Protein AF-A0A7Y6UYV7-F1 (afdb_monomer)

Nearest PDB structures (foldseek):
  2d80-assembly1_A  TM=8.877E-01  e=1.045E-29  Talaromyces funiculosus
  2d81-assembly1_A  TM=8.800E-01  e=1.255E-29  Talaromyces funiculosus
  6avy-assembly1_A  TM=6.881E-01  e=1.758E-01  Zea mays
  1rhy-assembly2_B  TM=2.989E-01  e=2.152E+00  Cryptococcus neoformans

Sequence (353 aa):
MLPSLLLTLAAASVPAQAGMLPTLAAYGADPGQTSVSGMSSGAFMAAQFSVAFSASVVGAGIVAGGPFYCAGLFAPTLPAQAASSACMTPLGSSGPRASAALQFAGAFAEQGRIDSLSGLARQKIYIFSGSKDPVVKQKVVDQTAKFFALAGVKPANLKYVNTIAAGHALLTDSPGDSACGTTAAPFINNCGYRQANEILSWIYGPLQKTEDRPAGQLTMFDQAPFDPAGAATLGPIGYVYVPDACEKAACRIHVAFHGCLQGEGKLGDRYARTTGYNEAAASNRIIVLYPQVAASSRNPLGCWDFWGYTAPADTLHPDFYSKQAPQHAAIANMLKRLSETRPSPDQPKEPKE

pLDDT: mean 92.72, std 14.07, range [32.91, 98.94]

Solvent-accessible surface area (backbone atoms only — not comparable to full-atom values): 17906 Å² total; per-residue (Å²): 141,81,87,84,86,84,82,81,83,79,81,81,79,76,79,80,78,81,73,79,70,45,70,73,66,36,42,34,26,41,60,78,49,20,29,34,21,17,27,34,35,8,3,30,36,22,41,22,48,43,50,20,41,9,80,39,29,42,20,33,24,29,32,41,24,32,33,48,64,44,11,70,72,48,76,91,51,44,11,63,59,26,43,74,28,39,47,18,57,39,62,86,93,53,51,67,51,28,68,60,36,49,52,52,51,50,55,34,25,77,70,63,39,24,34,58,59,74,31,41,39,74,21,18,36,35,38,36,27,28,66,51,20,79,58,42,26,49,76,31,32,53,21,25,56,47,27,45,46,74,50,49,25,43,72,98,29,51,48,76,48,56,77,52,63,22,10,51,48,49,39,23,57,48,89,89,41,45,59,31,54,47,70,52,90,80,32,44,17,24,59,78,35,57,43,38,45,54,38,52,28,63,47,74,37,91,67,56,76,60,48,97,67,48,53,51,47,80,44,68,18,43,34,50,88,51,35,81,82,55,46,41,37,57,26,70,52,25,38,38,33,41,17,60,64,31,81,80,36,76,18,30,36,34,38,47,31,46,22,53,58,28,20,48,97,67,42,49,60,48,57,74,70,67,46,45,50,51,29,41,18,27,62,56,44,28,32,37,38,30,68,30,38,39,60,40,97,88,36,75,50,14,43,47,57,56,42,13,74,58,26,68,92,36,66,81,74,37,51,44,47,34,50,76,12,46,52,48,38,24,52,52,50,51,53,50,41,31,34,34,71,52,78,58,95,84,59,76,80,76,80,84,128

Radius of gyration: 21.92 Å; Cα contacts (8 Å, |Δi|>4): 846; chains: 1; bounding box: 53×96×46 Å

Structure (mmCIF, N/CA/C/O backbone):
data_AF-A0A7Y6UYV7-F1
#
_entry.id   AF-A0A7Y6UYV7-F1
#
loop_
_atom_site.group_PDB
_atom_site.id
_atom_site.type_symbol
_atom_site.label_atom_id
_atom_site.label_alt_id
_atom_site.label_comp_id
_atom_site.label_asym_id
_atom_site.label_entity_id
_atom_site.label_seq_id
_atom_site.pdbx_PDB_ins_code
_atom_site.Cartn_x
_atom_site.Cartn_y
_atom_site.Cartn_z
_atom_site.occupancy
_atom_site.B_iso_or_equiv
_atom_site.auth_seq_id
_atom_site.auth_comp_id
_atom_site.auth_asym_id
_atom_site.auth_atom_id
_atom_site.pdbx_PDB_model_num
ATOM 1 N N . MET A 1 1 ? -16.143 75.555 -19.129 1.00 38.81 1 MET A N 1
ATOM 2 C CA . MET A 1 1 ? -15.464 74.265 -18.889 1.00 38.81 1 MET A CA 1
ATOM 3 C C . MET A 1 1 ? -15.967 73.723 -17.556 1.00 38.81 1 MET A C 1
ATOM 5 O O . MET A 1 1 ? -15.604 74.280 -16.532 1.00 38.81 1 MET A O 1
ATOM 9 N N . LEU A 1 2 ? -16.872 72.739 -17.566 1.00 32.91 2 LEU A N 1
ATOM 10 C CA . LEU A 1 2 ? -17.320 72.003 -16.371 1.00 32.91 2 LEU A CA 1
ATOM 11 C C . LEU A 1 2 ? -16.752 70.575 -16.464 1.00 32.91 2 LEU A C 1
ATOM 13 O O . LEU A 1 2 ? -16.921 69.968 -17.522 1.00 32.91 2 LEU A O 1
ATOM 17 N N . PRO A 1 3 ? -16.096 70.027 -15.426 1.00 45.91 3 PRO A N 1
ATOM 18 C CA . PRO A 1 3 ? -15.637 68.647 -15.450 1.00 45.91 3 PRO A CA 1
ATOM 19 C C . PRO A 1 3 ? -16.733 67.697 -14.943 1.00 45.91 3 PRO A C 1
ATOM 21 O O . PRO A 1 3 ? -17.319 67.905 -13.881 1.00 45.91 3 PRO A O 1
ATOM 24 N N . SER A 1 4 ? -16.994 66.647 -15.721 1.00 44.72 4 SER A N 1
ATOM 25 C CA . SER A 1 4 ? -17.855 65.518 -15.360 1.00 44.72 4 SER A CA 1
ATOM 26 C C . SER A 1 4 ? -17.195 64.647 -14.289 1.00 44.72 4 SER A C 1
ATOM 28 O O . SER A 1 4 ? -16.047 64.232 -14.442 1.00 44.72 4 SER A O 1
ATOM 30 N N . LEU A 1 5 ? -17.940 64.333 -13.229 1.00 44.72 5 LEU A N 1
ATOM 31 C CA . LEU A 1 5 ? -17.534 63.411 -12.171 1.00 44.72 5 LEU A CA 1
ATOM 32 C C . LEU A 1 5 ? -17.928 61.976 -12.574 1.00 44.72 5 LEU A C 1
ATOM 34 O O . LEU A 1 5 ? -19.113 61.655 -12.651 1.00 44.72 5 LEU A O 1
ATOM 38 N N . LEU A 1 6 ? -16.946 61.118 -12.860 1.00 44.16 6 LEU A N 1
ATOM 39 C CA . LEU A 1 6 ? -17.143 59.677 -13.056 1.00 44.16 6 LEU A CA 1
ATOM 40 C C . LEU A 1 6 ? -17.119 58.975 -11.691 1.00 44.16 6 LEU A C 1
ATOM 42 O O . LEU A 1 6 ? -16.105 59.002 -10.997 1.00 44.16 6 LEU A O 1
ATOM 46 N N . LEU A 1 7 ? -18.235 58.347 -11.317 1.00 43.94 7 LEU A N 1
ATOM 47 C CA . LEU A 1 7 ? -18.366 57.532 -10.110 1.00 43.94 7 LEU A CA 1
ATOM 48 C C . LEU A 1 7 ? -17.920 56.093 -10.426 1.00 43.94 7 LEU A C 1
ATOM 50 O O . LEU A 1 7 ? -18.590 55.378 -11.171 1.00 43.94 7 LEU A O 1
ATOM 54 N N . THR A 1 8 ? -16.787 55.659 -9.882 1.00 44.75 8 THR A N 1
ATOM 55 C CA . THR A 1 8 ? -16.323 54.268 -9.956 1.00 44.75 8 THR A CA 1
ATOM 56 C C . THR A 1 8 ? -16.989 53.436 -8.858 1.00 44.75 8 THR A C 1
ATOM 58 O O . THR A 1 8 ? -16.728 53.628 -7.672 1.00 44.75 8 THR A O 1
ATOM 61 N N . LEU A 1 9 ? -17.854 52.487 -9.237 1.00 49.78 9 LEU A N 1
ATOM 62 C CA . LEU A 1 9 ? -18.334 51.445 -8.323 1.00 49.78 9 LEU A CA 1
ATOM 63 C C . LEU A 1 9 ? -17.184 50.473 -8.022 1.00 49.78 9 LEU A C 1
ATOM 65 O O . LEU A 1 9 ? -16.775 49.698 -8.886 1.00 49.78 9 LEU A O 1
ATOM 69 N N . ALA A 1 10 ? -16.676 50.497 -6.792 1.00 47.09 10 ALA A N 1
ATOM 70 C CA . ALA A 1 10 ? -15.790 49.460 -6.283 1.00 47.09 10 ALA A CA 1
ATOM 71 C C . ALA A 1 10 ? -16.613 48.197 -5.983 1.00 47.09 10 ALA A C 1
ATOM 73 O O . ALA A 1 10 ? -17.453 48.191 -5.082 1.00 47.09 10 ALA A O 1
ATOM 74 N N . ALA A 1 11 ? -16.386 47.124 -6.741 1.00 51.00 11 ALA A N 1
ATOM 75 C CA . ALA A 1 11 ? -16.915 45.807 -6.414 1.00 51.00 11 ALA A CA 1
ATOM 76 C C . ALA A 1 11 ? -16.188 45.278 -5.168 1.00 51.00 11 ALA A C 1
ATOM 78 O O . ALA A 1 11 ? -14.996 44.977 -5.216 1.00 51.00 11 ALA A O 1
ATOM 79 N N . ALA A 1 12 ? -16.899 45.187 -4.044 1.00 48.66 12 ALA A N 1
ATOM 80 C CA . ALA A 1 12 ? -16.392 44.546 -2.840 1.00 48.66 12 ALA A CA 1
ATOM 81 C C . ALA A 1 12 ? -16.283 43.033 -3.083 1.00 48.66 12 ALA A C 1
ATOM 83 O O . ALA A 1 12 ? -17.282 42.317 -3.138 1.00 48.66 12 ALA A O 1
ATOM 84 N N . SER A 1 13 ? -15.058 42.543 -3.250 1.00 48.09 13 SER A N 1
ATOM 85 C CA . SER A 1 13 ? -14.746 41.117 -3.245 1.00 48.09 13 SER A CA 1
ATOM 86 C C . SER A 1 13 ? -14.932 40.565 -1.831 1.00 48.09 13 SER A C 1
ATOM 88 O O . SER A 1 13 ? -14.155 40.881 -0.930 1.00 48.09 13 SER A O 1
ATOM 90 N N . VAL A 1 14 ? -15.968 39.748 -1.635 1.00 48.75 14 VAL A N 1
ATOM 91 C CA . VAL A 1 14 ? -16.160 38.970 -0.405 1.00 48.75 14 VAL A CA 1
ATOM 92 C C . VAL A 1 14 ? -15.036 37.926 -0.334 1.00 48.75 14 VAL A C 1
ATOM 94 O O . VAL A 1 14 ? -14.890 37.151 -1.283 1.00 48.75 14 VAL A O 1
ATOM 97 N N . PRO A 1 15 ? -14.212 37.888 0.727 1.00 48.06 15 PRO A N 1
ATOM 98 C CA . PRO A 1 15 ? -13.193 36.858 0.861 1.00 48.06 15 PRO A CA 1
ATOM 99 C C . PRO A 1 15 ? -13.873 35.497 1.038 1.00 48.06 15 PRO A C 1
ATOM 101 O O . PRO A 1 15 ? -14.723 35.324 1.911 1.00 48.06 15 PRO A O 1
ATOM 104 N N . ALA A 1 16 ? -13.499 34.524 0.207 1.00 46.47 16 ALA A N 1
ATOM 105 C CA . ALA A 1 16 ? -13.891 33.137 0.402 1.00 46.47 16 ALA A CA 1
ATOM 106 C C . ALA A 1 16 ? -13.323 32.654 1.746 1.00 46.47 16 ALA A C 1
ATOM 108 O O . ALA A 1 16 ? -12.107 32.610 1.931 1.00 46.47 16 ALA A O 1
ATOM 109 N N . GLN A 1 17 ? -14.192 32.313 2.698 1.00 45.41 17 GLN A N 1
ATOM 110 C CA . GLN A 1 17 ? -13.775 31.619 3.912 1.00 45.41 17 GLN A CA 1
ATOM 111 C C . GLN A 1 17 ? -13.199 30.260 3.517 1.00 45.41 17 GLN A C 1
ATOM 113 O O . GLN A 1 17 ? -13.915 29.393 3.018 1.00 45.41 17 GLN A O 1
ATOM 118 N N . ALA A 1 18 ? -11.895 30.085 3.731 1.00 47.56 18 ALA A N 1
ATOM 119 C CA . ALA A 1 18 ? -11.255 28.781 3.679 1.00 47.56 18 ALA A CA 1
ATOM 120 C C . ALA A 1 18 ? -11.913 27.893 4.747 1.00 47.56 18 ALA A C 1
ATOM 122 O O . ALA A 1 18 ? -11.686 28.068 5.944 1.00 47.56 18 ALA A O 1
ATOM 123 N N . GLY A 1 19 ? -12.806 27.000 4.318 1.00 58.81 19 GLY A N 1
ATOM 124 C CA . GLY A 1 19 ? -13.455 26.044 5.206 1.00 58.81 19 GLY A CA 1
ATOM 125 C C . GLY A 1 19 ? -12.416 25.105 5.813 1.00 58.81 19 GLY A C 1
ATOM 126 O O . GLY A 1 19 ? -11.563 24.576 5.104 1.00 58.81 19 GLY A O 1
ATOM 127 N N . MET A 1 20 ? -12.480 24.907 7.128 1.00 81.56 20 MET A N 1
ATOM 128 C CA . MET A 1 20 ? -11.647 23.926 7.822 1.00 81.56 20 MET A CA 1
ATOM 129 C C . MET A 1 20 ? -11.986 22.518 7.309 1.00 81.56 20 MET A C 1
ATOM 131 O O . MET A 1 20 ? -13.169 22.178 7.215 1.00 81.56 20 MET A O 1
ATOM 135 N N . LEU A 1 21 ? -10.974 21.709 6.977 1.00 89.31 21 LEU A N 1
ATOM 136 C CA . LEU A 1 21 ? -11.187 20.331 6.526 1.00 89.31 21 LEU A CA 1
ATOM 137 C C . LEU A 1 21 ? -11.906 19.505 7.617 1.00 89.31 21 LEU A C 1
ATOM 139 O O . LEU A 1 21 ? -11.638 19.703 8.807 1.00 89.31 21 LEU A O 1
ATOM 143 N N . PRO A 1 22 ? -12.826 18.591 7.251 1.00 94.69 22 PRO A N 1
ATOM 144 C CA . PRO A 1 22 ? -13.487 17.718 8.220 1.00 94.69 22 PRO A CA 1
ATOM 145 C C . PRO A 1 22 ? -12.491 16.792 8.925 1.00 94.69 22 PRO A C 1
ATOM 147 O O . PRO A 1 22 ? -11.518 16.347 8.323 1.00 94.69 22 PRO A O 1
ATOM 150 N N . THR A 1 23 ? -12.751 16.434 10.181 1.00 96.44 23 THR A N 1
ATOM 151 C CA . THR A 1 23 ? -11.971 15.396 10.871 1.00 96.44 23 THR A CA 1
ATOM 152 C C . THR A 1 23 ? -12.412 14.000 10.431 1.00 96.44 23 THR A C 1
ATOM 154 O O . THR A 1 23 ? -13.564 13.792 10.044 1.00 96.44 23 THR A O 1
ATOM 157 N N . LEU A 1 24 ? -11.515 13.013 10.525 1.00 97.44 24 LEU A N 1
ATOM 158 C CA . LEU A 1 24 ? -11.895 11.615 10.322 1.00 97.44 24 LEU A CA 1
ATOM 159 C C . LEU A 1 24 ? -12.870 11.192 11.429 1.00 97.44 24 LEU A C 1
ATOM 161 O O . LEU A 1 24 ? -12.548 11.278 12.617 1.00 97.44 24 LEU A O 1
ATOM 165 N N . ALA A 1 25 ? -14.068 10.752 11.055 1.00 96.12 25 ALA A N 1
ATOM 166 C CA . ALA A 1 25 ? -15.072 10.287 12.006 1.00 96.12 25 ALA A CA 1
ATOM 167 C C . ALA A 1 25 ? -14.764 8.872 12.529 1.00 96.12 25 ALA A C 1
ATOM 169 O O . ALA A 1 25 ? -14.015 8.108 11.920 1.00 96.12 25 ALA A O 1
ATOM 170 N N . ALA A 1 26 ? -15.358 8.541 13.674 1.00 96.56 26 ALA A N 1
ATOM 171 C CA . ALA A 1 26 ? -15.336 7.205 14.256 1.00 96.56 26 ALA A CA 1
ATOM 172 C C . ALA A 1 26 ? -16.612 6.447 13.891 1.00 96.56 26 ALA A C 1
ATOM 174 O O . ALA A 1 26 ? -17.709 6.999 13.993 1.00 96.56 26 ALA A O 1
ATOM 175 N N . TYR A 1 27 ? -16.471 5.179 13.504 1.00 95.88 27 TYR A N 1
ATOM 176 C CA . TYR A 1 27 ? -17.572 4.370 12.978 1.00 95.88 27 TYR A CA 1
ATOM 177 C C . TYR A 1 27 ? -17.802 3.080 13.764 1.00 95.88 27 TYR A C 1
ATOM 179 O O . TYR A 1 27 ? -18.616 2.263 13.347 1.00 95.88 27 TYR A O 1
ATOM 187 N N . GLY A 1 28 ? -17.108 2.842 14.881 1.00 96.06 28 GLY A N 1
ATOM 188 C CA . GLY A 1 28 ? -17.168 1.560 15.590 1.00 96.06 28 GLY A CA 1
ATOM 189 C C . GLY A 1 28 ? -16.894 0.380 14.655 1.00 96.06 28 GLY A C 1
ATOM 190 O O . GLY A 1 28 ? -17.614 -0.623 14.691 1.00 96.06 28 GLY A O 1
ATOM 191 N N . ALA A 1 29 ? -15.951 0.565 13.728 1.00 96.94 29 ALA A N 1
ATOM 192 C CA . ALA A 1 29 ? -15.526 -0.469 12.803 1.00 96.94 29 ALA A CA 1
ATOM 193 C C . ALA A 1 29 ? -14.764 -1.574 13.550 1.00 96.94 29 ALA A C 1
ATOM 195 O O . ALA A 1 29 ? -14.182 -1.325 14.602 1.00 96.94 29 ALA A O 1
ATOM 196 N N . ASP A 1 30 ? -14.782 -2.796 13.020 1.00 96.00 30 ASP A N 1
ATOM 197 C CA . ASP A 1 30 ? -14.102 -3.940 13.627 1.00 96.00 30 ASP A CA 1
ATOM 198 C C . ASP A 1 30 ? -12.617 -3.959 13.213 1.00 96.00 30 ASP A C 1
ATOM 200 O O . ASP A 1 30 ? -12.307 -4.325 12.069 1.00 96.00 30 ASP A O 1
ATOM 204 N N . PRO A 1 31 ? -11.678 -3.613 14.118 1.00 93.00 31 PRO A N 1
ATOM 205 C CA . PRO A 1 31 ? -10.256 -3.600 13.790 1.00 93.00 31 PRO A CA 1
ATOM 206 C C . PRO A 1 31 ? -9.716 -5.005 13.486 1.00 93.00 31 PRO A C 1
ATOM 208 O O . PRO A 1 31 ? -8.738 -5.126 12.748 1.00 93.00 31 PRO A O 1
ATOM 211 N N . GLY A 1 32 ? -10.359 -6.067 13.991 1.00 94.44 32 GLY A N 1
ATOM 212 C CA . GLY A 1 32 ? -9.994 -7.465 13.749 1.00 94.44 32 GLY A CA 1
ATOM 213 C C . GLY A 1 32 ? -10.408 -7.994 12.373 1.00 94.44 32 GLY A C 1
ATOM 214 O O . GLY A 1 32 ? -10.137 -9.153 12.053 1.00 94.44 32 GLY A O 1
ATOM 215 N N . GLN A 1 33 ? -11.063 -7.165 11.554 1.00 96.56 33 GLN A N 1
ATOM 216 C CA . GLN A 1 33 ? -11.441 -7.454 10.167 1.00 96.56 33 GLN A CA 1
ATOM 217 C C . GLN A 1 33 ? -10.763 -6.502 9.167 1.00 96.56 33 GLN A C 1
ATOM 219 O O . GLN A 1 33 ? -11.226 -6.344 8.030 1.00 96.56 33 GLN A O 1
ATOM 224 N N . THR A 1 34 ? -9.660 -5.874 9.578 1.00 98.50 34 THR A N 1
ATOM 225 C CA . THR A 1 34 ? -8.903 -4.936 8.746 1.00 98.50 34 THR A CA 1
ATOM 226 C C . THR A 1 34 ? -8.142 -5.663 7.645 1.00 98.50 34 THR A C 1
ATOM 228 O O . THR A 1 34 ? -7.440 -6.638 7.901 1.00 98.50 34 THR A O 1
ATOM 231 N N . SER A 1 35 ? -8.218 -5.168 6.416 1.00 98.94 35 SER A N 1
ATOM 232 C CA . SER A 1 35 ? -7.336 -5.592 5.328 1.00 98.94 35 SER A CA 1
ATOM 233 C C . SER A 1 35 ? -6.727 -4.396 4.612 1.00 98.94 35 SER A C 1
ATOM 235 O O . SER A 1 35 ? -7.171 -3.262 4.789 1.00 98.94 35 SER A O 1
ATOM 237 N N . VAL A 1 36 ? -5.694 -4.640 3.812 1.00 98.94 36 VAL A N 1
ATOM 238 C CA . VAL A 1 36 ? -5.014 -3.584 3.056 1.00 98.94 36 VAL A CA 1
ATOM 239 C C . VAL A 1 36 ? -4.808 -3.988 1.606 1.00 98.94 36 VAL A C 1
ATOM 241 O O . VAL A 1 36 ? -4.755 -5.166 1.276 1.00 98.94 36 VAL A O 1
ATOM 244 N N . SER A 1 37 ? -4.676 -3.036 0.704 1.00 98.94 37 SER A N 1
ATOM 245 C CA . SER A 1 37 ? -4.177 -3.296 -0.636 1.00 98.94 37 SER A CA 1
ATOM 246 C C . SER A 1 37 ? -3.505 -2.068 -1.210 1.00 98.94 37 SER A C 1
ATOM 248 O O . SER A 1 37 ? -3.647 -0.966 -0.687 1.00 98.94 37 SER A O 1
ATOM 250 N N . GLY A 1 38 ? -2.769 -2.243 -2.296 1.00 98.88 38 GLY A N 1
ATOM 251 C CA . GLY A 1 38 ? -2.274 -1.105 -3.041 1.00 98.88 38 GLY A CA 1
ATOM 252 C C . GLY A 1 38 ? -1.646 -1.481 -4.362 1.00 98.88 38 GLY A C 1
ATOM 253 O O . GLY A 1 38 ? -1.462 -2.661 -4.678 1.00 98.88 38 GLY A O 1
ATOM 254 N N . MET A 1 39 ? -1.308 -0.438 -5.114 1.00 98.62 39 MET A N 1
ATOM 255 C CA . MET A 1 39 ? -0.628 -0.527 -6.399 1.00 98.62 39 MET A CA 1
ATOM 256 C C . MET A 1 39 ? 0.761 0.118 -6.319 1.00 98.62 39 MET A C 1
ATOM 258 O O . MET A 1 39 ? 0.919 1.150 -5.671 1.00 98.62 39 MET A O 1
ATOM 262 N N . SER A 1 40 ? 1.768 -0.437 -7.002 1.00 98.75 40 SER A N 1
ATOM 263 C CA . SER A 1 40 ? 3.098 0.184 -7.128 1.00 98.75 40 SER A CA 1
ATOM 264 C C . SER A 1 40 ? 3.748 0.428 -5.755 1.00 98.75 40 SER A C 1
ATOM 266 O O . SER A 1 40 ? 3.811 -0.492 -4.942 1.00 98.75 40 SER A O 1
ATOM 268 N N . SER A 1 41 ? 4.197 1.644 -5.429 1.00 98.88 41 SER A N 1
ATOM 269 C CA . SER A 1 41 ? 4.656 1.985 -4.070 1.00 98.88 41 SER A CA 1
ATOM 270 C C . SER A 1 41 ? 3.606 1.698 -2.988 1.00 98.88 41 SER A C 1
ATOM 272 O O . SER A 1 41 ? 3.958 1.201 -1.922 1.00 98.88 41 SER A O 1
ATOM 274 N N . GLY A 1 42 ? 2.315 1.888 -3.278 1.00 98.94 42 GLY A N 1
ATOM 275 C CA . GLY A 1 42 ? 1.217 1.469 -2.407 1.00 98.94 42 GLY A CA 1
ATOM 276 C C . GLY A 1 42 ? 1.138 -0.050 -2.219 1.00 98.94 42 GLY A C 1
ATOM 277 O O . GLY A 1 42 ? 0.721 -0.519 -1.167 1.00 98.94 42 GLY A O 1
ATOM 278 N N . ALA A 1 43 ? 1.592 -0.843 -3.192 1.00 98.94 43 ALA A N 1
ATOM 279 C CA . ALA A 1 43 ? 1.695 -2.296 -3.065 1.00 98.94 43 ALA A CA 1
ATOM 280 C C . ALA A 1 43 ? 2.878 -2.712 -2.174 1.00 98.94 43 ALA A C 1
ATOM 282 O O . ALA A 1 43 ? 2.742 -3.638 -1.374 1.00 98.94 43 ALA A O 1
ATOM 283 N N . PHE A 1 44 ? 4.016 -2.008 -2.256 1.00 98.94 44 PHE A N 1
ATOM 284 C CA . PHE A 1 44 ? 5.106 -2.173 -1.284 1.00 98.94 44 PHE A CA 1
ATOM 285 C C . PHE A 1 44 ? 4.644 -1.809 0.132 1.00 98.94 44 PHE A C 1
ATOM 287 O O . PHE A 1 44 ? 4.875 -2.581 1.060 1.00 98.94 44 PHE A O 1
ATOM 294 N N . MET A 1 45 ? 3.920 -0.697 0.282 1.00 98.94 45 MET A N 1
ATOM 295 C CA . MET A 1 45 ? 3.302 -0.292 1.547 1.00 98.94 45 MET A CA 1
ATOM 296 C C . MET A 1 45 ? 2.308 -1.338 2.061 1.00 98.94 45 MET A C 1
ATOM 298 O O . MET A 1 45 ? 2.393 -1.741 3.215 1.00 98.94 45 MET A O 1
ATOM 302 N N . ALA A 1 46 ? 1.424 -1.864 1.209 1.00 98.94 46 ALA A N 1
ATOM 303 C CA . ALA A 1 46 ? 0.494 -2.929 1.585 1.00 98.94 46 ALA A CA 1
ATOM 304 C C . ALA A 1 46 ? 1.229 -4.177 2.099 1.00 98.94 46 ALA A C 1
ATOM 306 O O . ALA A 1 46 ? 0.851 -4.730 3.131 1.00 98.94 46 ALA A O 1
ATOM 307 N N . ALA A 1 47 ? 2.302 -4.603 1.422 1.00 98.88 47 ALA A N 1
ATOM 308 C CA . ALA A 1 47 ? 3.121 -5.730 1.861 1.00 98.88 47 ALA A CA 1
ATOM 309 C C . ALA A 1 47 ? 3.814 -5.444 3.206 1.00 98.88 47 ALA A C 1
ATOM 311 O O . ALA A 1 47 ? 3.780 -6.282 4.106 1.00 98.88 47 ALA A O 1
ATOM 312 N N . GLN A 1 48 ? 4.404 -4.256 3.360 1.00 98.88 48 GLN A N 1
ATOM 313 C CA . GLN A 1 48 ? 5.053 -3.805 4.593 1.00 98.88 48 GLN A CA 1
ATOM 314 C C . GLN A 1 48 ? 4.080 -3.748 5.770 1.00 98.88 48 GLN A C 1
ATOM 316 O O . GLN A 1 48 ? 4.336 -4.360 6.805 1.00 98.88 48 GLN A O 1
ATOM 321 N N . PHE A 1 49 ? 2.939 -3.088 5.591 1.00 98.88 49 PHE A N 1
ATOM 322 C CA . PHE A 1 49 ? 1.917 -2.926 6.614 1.00 98.88 49 PHE A CA 1
ATOM 323 C C . PHE A 1 49 ? 1.293 -4.270 7.012 1.00 98.88 49 PHE A C 1
ATOM 325 O O . PHE A 1 49 ? 1.146 -4.560 8.199 1.00 98.88 49 PHE A O 1
ATOM 332 N N . SER A 1 50 ? 0.988 -5.136 6.038 1.00 98.69 50 SER A N 1
ATOM 333 C CA . SER A 1 50 ? 0.428 -6.469 6.305 1.00 98.69 50 SER A CA 1
ATOM 334 C C . SER A 1 50 ? 1.365 -7.354 7.126 1.00 98.69 50 SER A C 1
ATOM 336 O O . SER A 1 50 ? 0.898 -8.175 7.918 1.00 98.69 50 SER A O 1
ATOM 338 N N . VAL A 1 51 ? 2.680 -7.184 6.954 1.00 98.88 51 VAL A N 1
ATOM 339 C CA . VAL A 1 51 ? 3.701 -7.879 7.746 1.00 98.88 51 VAL A CA 1
ATOM 340 C C . VAL A 1 51 ? 3.874 -7.249 9.122 1.00 98.88 51 VAL A C 1
ATOM 342 O O . VAL A 1 51 ? 3.843 -7.960 10.126 1.00 98.88 51 VAL A O 1
ATOM 345 N N . ALA A 1 52 ? 3.980 -5.921 9.183 1.00 98.81 52 ALA A N 1
ATOM 346 C CA . ALA A 1 52 ? 4.158 -5.182 10.425 1.00 98.81 52 ALA A CA 1
ATOM 347 C C . ALA A 1 52 ? 3.012 -5.390 11.426 1.00 98.81 52 ALA A C 1
ATOM 349 O O . ALA A 1 52 ? 3.272 -5.536 12.620 1.00 98.81 52 ALA A O 1
ATOM 350 N N . PHE A 1 53 ? 1.773 -5.448 10.930 1.00 98.69 53 PHE A N 1
ATOM 351 C CA . PHE A 1 53 ? 0.537 -5.521 11.718 1.00 98.69 53 PHE A CA 1
ATOM 352 C C . PHE A 1 53 ? -0.227 -6.837 11.500 1.00 98.69 53 PHE A C 1
ATOM 354 O O . PHE A 1 53 ? -1.463 -6.869 11.509 1.00 98.69 53 PHE A O 1
ATOM 361 N N . SER A 1 54 ? 0.498 -7.934 11.264 1.00 98.50 54 SER A N 1
ATOM 362 C CA . SER A 1 54 ? -0.090 -9.231 10.909 1.00 98.50 54 SER A CA 1
ATOM 363 C C . SER A 1 54 ? -1.071 -9.820 11.939 1.00 98.50 54 SER A C 1
ATOM 365 O O . SER A 1 54 ? -1.908 -10.656 11.582 1.00 98.50 54 SER A O 1
ATOM 367 N N . ALA A 1 55 ? -1.040 -9.362 13.194 1.00 96.88 55 ALA A N 1
ATOM 368 C CA . ALA A 1 55 ? -2.018 -9.735 14.213 1.00 96.88 55 ALA A CA 1
ATOM 369 C C . ALA A 1 55 ? -3.424 -9.185 13.902 1.00 96.88 55 ALA A C 1
ATOM 371 O O . ALA A 1 55 ? -4.418 -9.899 14.066 1.00 96.88 55 ALA A O 1
ATOM 372 N N . SER A 1 56 ? -3.518 -7.960 13.381 1.00 95.88 56 SER A N 1
ATOM 373 C CA . SER A 1 56 ? -4.795 -7.276 13.113 1.00 95.88 56 SER A CA 1
ATOM 374 C C . SER A 1 56 ? -5.216 -7.333 11.643 1.00 95.88 56 SER A C 1
ATOM 376 O O . SER A 1 56 ? -6.406 -7.275 11.342 1.00 95.88 56 SER A O 1
ATOM 378 N N . VAL A 1 57 ? -4.262 -7.479 10.720 1.00 98.38 57 VAL A N 1
ATOM 379 C CA . VAL A 1 57 ? -4.539 -7.550 9.280 1.00 98.38 57 VAL A CA 1
ATOM 380 C C . VAL A 1 57 ? -4.952 -8.968 8.880 1.00 98.38 57 VAL A C 1
ATOM 382 O O . VAL A 1 57 ? -4.195 -9.920 9.069 1.00 98.38 57 VAL A O 1
ATOM 385 N N . VAL A 1 58 ? -6.148 -9.114 8.298 1.00 98.56 58 VAL A N 1
ATOM 386 C CA . VAL A 1 58 ? -6.710 -10.405 7.851 1.00 98.56 58 VAL A CA 1
ATOM 387 C C . VAL A 1 58 ? -6.364 -10.760 6.403 1.00 98.56 58 VAL A C 1
ATOM 389 O O . VAL A 1 58 ? -6.530 -11.906 5.986 1.00 98.56 58 VAL A O 1
ATOM 392 N N . GLY A 1 59 ? -5.862 -9.806 5.622 1.00 98.69 59 GLY A N 1
ATOM 393 C CA . G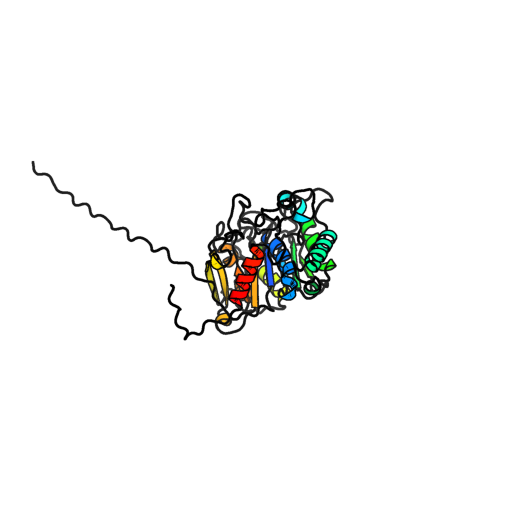LY A 1 59 ? -5.462 -10.046 4.241 1.00 98.69 59 GLY A CA 1
ATOM 394 C C . GLY A 1 59 ? -4.875 -8.823 3.553 1.00 98.69 59 GLY A C 1
ATOM 395 O O . GLY A 1 59 ? -5.047 -7.694 4.021 1.00 98.69 59 GLY A O 1
ATOM 396 N N . ALA A 1 60 ? -4.195 -9.072 2.434 1.00 98.94 60 ALA A N 1
ATOM 397 C CA . ALA A 1 60 ? -3.535 -8.042 1.646 1.00 98.94 60 ALA A CA 1
ATOM 398 C C . ALA A 1 60 ? -3.695 -8.245 0.134 1.00 98.94 60 ALA A C 1
ATOM 400 O O . ALA A 1 60 ? -3.620 -9.374 -0.351 1.00 98.94 60 ALA A O 1
ATOM 401 N N . GLY A 1 61 ? -3.864 -7.149 -0.609 1.00 98.94 61 GLY A N 1
ATOM 402 C CA . GLY A 1 61 ? -3.777 -7.098 -2.071 1.00 98.94 61 GLY A CA 1
ATOM 403 C C . GLY A 1 61 ? -2.522 -6.356 -2.540 1.00 98.94 61 GLY A C 1
ATOM 404 O O . GLY A 1 61 ? -2.345 -5.186 -2.221 1.00 98.94 61 GLY A O 1
ATOM 405 N N . ILE A 1 62 ? -1.647 -7.007 -3.303 1.00 98.94 62 ILE A N 1
ATOM 406 C CA . ILE A 1 62 ? -0.347 -6.450 -3.706 1.00 98.94 62 ILE A CA 1
ATOM 407 C C . ILE A 1 62 ? -0.270 -6.417 -5.233 1.00 98.94 62 ILE A C 1
ATOM 409 O O . ILE A 1 62 ? -0.007 -7.437 -5.874 1.00 98.94 62 ILE A O 1
ATOM 413 N N . VAL A 1 63 ? -0.520 -5.248 -5.824 1.00 98.94 63 VAL A N 1
ATOM 414 C CA . VAL A 1 63 ? -0.593 -5.059 -7.280 1.00 98.94 63 VAL A CA 1
ATOM 415 C C . VAL A 1 63 ? 0.681 -4.387 -7.788 1.00 98.94 63 VAL A C 1
ATOM 417 O O . VAL A 1 63 ? 0.920 -3.213 -7.521 1.00 98.94 63 VAL A O 1
ATOM 420 N N . ALA A 1 64 ? 1.503 -5.125 -8.538 1.00 98.62 64 ALA A N 1
ATOM 421 C CA . ALA A 1 64 ? 2.766 -4.624 -9.087 1.00 98.62 64 ALA A CA 1
ATOM 422 C C . ALA A 1 64 ? 3.704 -4.015 -8.017 1.00 98.62 64 ALA A C 1
ATOM 424 O O . ALA A 1 64 ? 4.261 -2.934 -8.196 1.00 98.62 64 ALA A O 1
ATOM 425 N N . GLY A 1 65 ? 3.853 -4.714 -6.886 1.00 98.25 65 GLY A N 1
ATOM 426 C CA . GLY A 1 65 ? 4.783 -4.379 -5.798 1.00 98.25 65 GLY A CA 1
ATOM 427 C C . GLY A 1 65 ? 5.872 -5.435 -5.601 1.00 98.25 65 GLY A C 1
ATOM 428 O O . GLY A 1 65 ? 5.948 -6.417 -6.338 1.00 98.25 65 GLY A O 1
ATOM 429 N N . GLY A 1 66 ? 6.703 -5.264 -4.575 1.00 98.31 66 GLY A N 1
ATOM 430 C CA . GLY A 1 66 ? 7.781 -6.197 -4.236 1.00 98.31 66 GLY A CA 1
ATOM 431 C C . GLY A 1 66 ? 7.670 -6.804 -2.834 1.00 98.31 66 GLY A C 1
ATOM 432 O O . GLY A 1 66 ? 6.739 -6.494 -2.087 1.00 98.31 66 GLY A O 1
ATOM 433 N N . PRO A 1 67 ? 8.607 -7.703 -2.477 1.00 98.56 67 PRO A N 1
ATOM 434 C CA . PRO A 1 67 ? 8.600 -8.369 -1.183 1.00 98.56 67 PRO A CA 1
ATOM 435 C C . PRO A 1 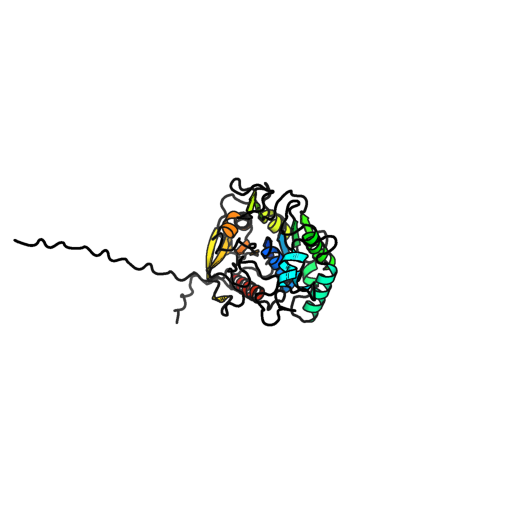67 ? 8.857 -7.380 -0.042 1.00 98.56 67 PRO A C 1
ATOM 437 O O . PRO A 1 67 ? 9.432 -6.306 -0.240 1.00 98.56 67 PRO A O 1
ATOM 440 N N . PHE A 1 68 ? 8.471 -7.787 1.169 1.00 98.75 68 PHE A N 1
ATOM 441 C CA . PHE A 1 68 ? 8.746 -7.052 2.400 1.00 98.75 68 PHE A CA 1
ATOM 442 C C . PHE A 1 68 ? 10.215 -6.608 2.482 1.00 98.75 68 PHE A C 1
ATOM 444 O O . PHE A 1 68 ? 11.122 -7.391 2.190 1.00 98.75 68 PHE A O 1
ATOM 451 N N . TYR A 1 69 ? 10.435 -5.353 2.886 1.00 98.56 69 TYR A N 1
ATOM 452 C CA . TYR A 1 69 ? 11.762 -4.768 3.106 1.00 98.56 69 TYR A CA 1
ATOM 453 C C . TYR A 1 69 ? 12.688 -4.762 1.870 1.00 98.56 69 TYR A C 1
ATOM 455 O O . TYR A 1 69 ? 13.902 -4.648 2.014 1.00 98.56 69 TYR A O 1
ATOM 463 N N . CYS A 1 70 ? 12.143 -4.850 0.645 1.00 98.62 70 CYS A N 1
ATOM 464 C CA . CYS A 1 70 ? 12.931 -5.012 -0.585 1.00 98.62 70 CYS A CA 1
ATOM 465 C C . CYS A 1 70 ? 14.134 -4.059 -0.690 1.00 98.62 70 CYS A C 1
ATOM 467 O O . CYS A 1 70 ? 15.253 -4.518 -0.911 1.00 98.62 70 CYS A O 1
ATOM 469 N N . ALA A 1 71 ? 13.932 -2.750 -0.509 1.00 98.31 71 ALA A N 1
ATOM 470 C CA . ALA A 1 71 ? 14.999 -1.764 -0.676 1.00 98.31 71 ALA A CA 1
ATOM 471 C C . ALA A 1 71 ? 16.147 -1.942 0.334 1.00 98.31 71 ALA A C 1
ATOM 473 O O . ALA A 1 71 ? 17.291 -1.617 0.029 1.00 98.31 71 ALA A O 1
ATOM 474 N N . GLY A 1 72 ? 15.866 -2.514 1.506 1.00 97.75 72 GLY A N 1
ATOM 475 C CA . GLY A 1 72 ? 16.855 -2.786 2.546 1.00 97.75 72 GLY A CA 1
ATOM 476 C C . GLY A 1 72 ? 17.650 -4.082 2.348 1.00 97.75 72 GLY A C 1
ATOM 477 O O . GLY A 1 72 ? 18.559 -4.356 3.126 1.00 97.75 72 GLY A O 1
ATOM 478 N N . LEU A 1 73 ? 17.349 -4.886 1.318 1.00 97.38 73 LEU A N 1
ATOM 479 C CA . LEU A 1 73 ? 18.007 -6.183 1.082 1.00 97.38 73 LEU A CA 1
ATOM 480 C C . LEU A 1 73 ? 19.381 -6.082 0.405 1.00 97.38 73 LEU A C 1
ATOM 482 O O . LEU A 1 73 ? 20.065 -7.096 0.271 1.00 97.38 73 LEU A O 1
ATOM 486 N N . PHE A 1 74 ? 19.766 -4.900 -0.079 1.00 96.31 74 PHE A N 1
ATOM 487 C CA . PHE A 1 74 ? 20.854 -4.747 -1.049 1.00 96.31 74 PHE A CA 1
ATOM 488 C C . PHE A 1 74 ? 22.095 -4.054 -0.493 1.00 96.31 74 PHE A C 1
ATOM 490 O O . PHE A 1 74 ? 22.859 -3.485 -1.265 1.00 96.31 74 PHE A O 1
ATOM 497 N N . ALA A 1 75 ? 22.333 -4.109 0.820 1.00 90.94 75 ALA A N 1
ATOM 498 C CA . ALA A 1 75 ? 23.551 -3.549 1.403 1.00 90.94 75 ALA A CA 1
ATOM 499 C C . ALA A 1 75 ? 24.813 -4.052 0.654 1.00 90.94 75 ALA A C 1
ATOM 501 O O . ALA A 1 75 ? 24.911 -5.249 0.364 1.00 90.94 75 ALA A O 1
ATOM 502 N N . PRO A 1 76 ? 25.774 -3.167 0.322 1.00 93.25 76 PRO A N 1
ATOM 503 C CA . PRO A 1 76 ? 25.886 -1.759 0.729 1.00 93.25 76 PRO A CA 1
ATOM 504 C C . PRO A 1 76 ? 25.163 -0.740 -0.182 1.00 93.25 76 PRO A C 1
ATOM 506 O O . PRO A 1 76 ? 25.329 0.462 0.008 1.00 93.25 76 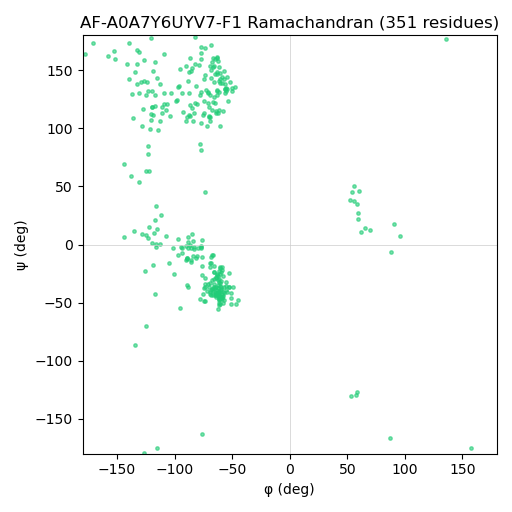PRO A O 1
ATOM 509 N N . THR A 1 77 ? 24.387 -1.166 -1.184 1.00 95.50 77 THR A N 1
ATOM 510 C CA . THR A 1 77 ? 23.581 -0.252 -2.012 1.00 95.50 77 THR A CA 1
ATOM 511 C C . THR A 1 77 ? 22.560 0.485 -1.150 1.00 95.50 77 THR A C 1
ATOM 513 O O . THR A 1 77 ? 21.827 -0.134 -0.379 1.00 95.50 77 THR A O 1
ATOM 516 N N . LEU A 1 78 ? 22.488 1.811 -1.309 1.00 96.56 78 LEU A N 1
ATOM 517 C CA . LEU A 1 78 ? 21.526 2.635 -0.579 1.00 96.56 78 LEU A CA 1
ATOM 518 C C . LEU A 1 78 ? 20.086 2.203 -0.903 1.00 96.56 78 LEU A C 1
ATOM 520 O O . LEU A 1 78 ? 19.772 2.011 -2.084 1.00 96.56 78 LEU A O 1
ATOM 524 N N . PRO A 1 79 ? 19.178 2.151 0.087 1.00 97.44 79 PRO A N 1
ATOM 525 C CA . PRO A 1 79 ? 17.779 1.800 -0.134 1.00 97.44 79 PRO A CA 1
ATOM 526 C C . PRO A 1 79 ? 17.103 2.601 -1.252 1.00 97.44 79 PRO A C 1
ATOM 528 O O . PRO A 1 79 ? 16.440 2.014 -2.099 1.00 97.44 79 PRO A O 1
ATOM 531 N N . ALA A 1 80 ? 17.340 3.913 -1.354 1.00 96.31 80 ALA A N 1
ATOM 532 C CA . ALA A 1 80 ? 16.791 4.735 -2.442 1.00 96.31 80 ALA A CA 1
ATOM 533 C C . ALA A 1 80 ? 17.248 4.280 -3.849 1.00 96.31 80 ALA A C 1
ATOM 535 O O . ALA A 1 80 ? 16.483 4.327 -4.817 1.00 96.31 80 ALA A O 1
ATOM 536 N N . GLN A 1 81 ? 18.491 3.803 -3.976 1.00 96.94 81 GLN A N 1
ATOM 537 C CA . GLN A 1 81 ? 19.017 3.265 -5.234 1.00 96.94 81 GLN A CA 1
ATOM 538 C C . GLN A 1 81 ? 18.445 1.874 -5.514 1.00 96.94 81 GLN A C 1
ATOM 540 O O . GLN A 1 81 ? 18.039 1.589 -6.638 1.00 96.94 81 GLN A O 1
ATOM 545 N N . ALA A 1 82 ? 18.360 1.011 -4.500 1.00 97.69 82 ALA A N 1
ATOM 546 C CA . ALA A 1 82 ? 17.754 -0.311 -4.634 1.00 97.69 82 ALA A CA 1
ATOM 547 C C . ALA A 1 82 ? 16.265 -0.223 -5.014 1.00 97.69 82 ALA A C 1
ATOM 549 O O . ALA A 1 82 ? 15.800 -0.955 -5.891 1.00 97.69 82 ALA A O 1
ATOM 550 N N . ALA A 1 83 ? 15.544 0.723 -4.412 1.00 97.50 83 ALA A N 1
ATOM 551 C CA . ALA A 1 83 ? 14.140 1.005 -4.666 1.00 97.50 83 ALA A CA 1
ATOM 552 C C . ALA A 1 83 ? 13.865 1.401 -6.117 1.00 97.50 83 ALA A C 1
ATOM 554 O O . ALA A 1 83 ? 12.859 0.975 -6.663 1.00 97.50 83 ALA A O 1
ATOM 555 N N . SER A 1 84 ? 14.775 2.144 -6.753 1.00 96.00 84 SER A N 1
ATOM 556 C CA . SER A 1 84 ? 14.671 2.572 -8.157 1.00 96.00 84 SER A CA 1
ATOM 557 C C . SER A 1 84 ? 15.301 1.597 -9.162 1.00 96.00 84 SER A C 1
ATOM 559 O O . SER A 1 84 ? 15.257 1.841 -10.366 1.00 96.00 84 SER A O 1
ATOM 561 N N . SER A 1 85 ? 15.888 0.488 -8.699 1.00 96.81 85 SER A N 1
ATOM 562 C CA . SER A 1 85 ? 16.586 -0.477 -9.556 1.00 96.81 85 SER A CA 1
ATOM 563 C C . SER A 1 85 ? 16.215 -1.919 -9.220 1.00 96.81 85 SER A C 1
ATOM 565 O O . SER A 1 85 ? 15.304 -2.482 -9.824 1.00 96.81 85 SER A O 1
ATOM 567 N N . ALA A 1 86 ? 16.895 -2.535 -8.256 1.00 97.69 86 ALA A N 1
ATOM 568 C CA . ALA A 1 86 ? 16.769 -3.949 -7.943 1.00 97.69 86 ALA A CA 1
ATOM 569 C C . ALA A 1 86 ? 15.359 -4.347 -7.475 1.00 97.69 86 ALA A C 1
ATOM 571 O O . ALA A 1 86 ? 14.948 -5.479 -7.715 1.00 97.69 86 ALA A O 1
ATOM 572 N N . CYS A 1 87 ? 14.600 -3.423 -6.881 1.00 98.31 87 CYS A N 1
ATOM 573 C CA . CYS A 1 87 ? 13.199 -3.619 -6.498 1.00 98.31 87 CYS A CA 1
ATOM 574 C C . CYS A 1 87 ? 12.189 -3.328 -7.616 1.00 98.31 87 CYS A C 1
ATOM 576 O O . CYS A 1 87 ? 11.000 -3.529 -7.411 1.00 98.31 87 CYS A O 1
ATOM 578 N N . MET A 1 88 ? 12.625 -2.877 -8.791 1.00 97.88 88 MET A N 1
ATOM 579 C CA . MET A 1 88 ? 11.744 -2.491 -9.899 1.00 97.88 88 MET A CA 1
ATOM 580 C C . MET A 1 88 ? 12.106 -3.257 -11.171 1.00 97.88 88 MET A C 1
ATOM 582 O O . MET A 1 88 ? 11.409 -4.186 -11.584 1.00 97.88 88 MET A O 1
ATOM 586 N N . THR A 1 89 ? 13.262 -2.938 -11.748 1.00 97.56 89 THR A N 1
ATOM 587 C CA . THR A 1 89 ? 13.764 -3.491 -13.008 1.00 97.56 89 THR A CA 1
ATOM 588 C C . THR A 1 89 ? 15.155 -4.109 -12.829 1.00 97.56 89 THR A C 1
ATOM 590 O O . THR A 1 89 ? 16.124 -3.629 -13.425 1.00 97.56 89 THR A O 1
ATOM 593 N N . PRO A 1 90 ? 15.313 -5.173 -12.018 1.00 96.44 90 PRO A N 1
ATOM 594 C CA . PRO A 1 90 ? 16.637 -5.744 -11.816 1.00 96.44 90 PRO A CA 1
ATOM 595 C C . PRO A 1 90 ? 17.211 -6.313 -13.124 1.00 96.44 90 PRO A C 1
ATOM 597 O O . PRO A 1 90 ? 16.480 -6.884 -13.937 1.00 96.44 90 PRO A O 1
ATOM 600 N N . LEU A 1 91 ? 18.530 -6.247 -13.310 1.00 92.88 91 LEU A N 1
ATOM 601 C CA . LEU A 1 91 ? 19.217 -6.748 -14.510 1.00 92.88 91 LEU A CA 1
ATOM 602 C C . LEU A 1 91 ? 19.596 -8.230 -14.388 1.00 92.88 91 LEU A C 1
ATOM 604 O O . LEU A 1 91 ? 20.011 -8.690 -13.325 1.00 92.88 91 LEU A O 1
ATOM 608 N N . GLY A 1 92 ? 19.462 -8.999 -15.470 1.00 90.62 92 GLY A N 1
ATOM 609 C CA . GLY A 1 92 ? 19.853 -10.415 -15.499 1.00 90.62 92 GLY A CA 1
ATOM 610 C C . GLY A 1 92 ? 19.221 -11.236 -14.365 1.00 90.62 92 GLY A C 1
ATOM 611 O O . GLY A 1 92 ? 18.017 -11.137 -14.117 1.00 90.62 92 GLY A O 1
ATOM 612 N N . SER A 1 93 ? 20.041 -12.004 -13.645 1.00 87.56 93 SER A N 1
ATOM 613 C CA . SER A 1 93 ? 19.637 -12.820 -12.488 1.00 87.56 93 SER A CA 1
ATOM 614 C C . SER A 1 93 ? 19.586 -12.060 -11.152 1.00 87.56 93 SER A C 1
ATOM 616 O O . SER A 1 93 ? 19.309 -12.670 -10.119 1.00 87.56 93 SER A O 1
ATOM 618 N N . SER A 1 94 ? 19.836 -10.744 -11.144 1.00 91.94 94 SER A N 1
ATOM 619 C CA . SER A 1 94 ? 19.697 -9.923 -9.933 1.00 91.94 94 SER A CA 1
ATOM 620 C C . SER A 1 94 ? 18.223 -9.679 -9.572 1.00 91.94 94 SER A C 1
ATOM 622 O O . SER A 1 94 ? 17.311 -9.961 -10.364 1.00 91.94 94 SER A O 1
ATOM 624 N N . GLY A 1 95 ? 17.995 -9.134 -8.376 1.00 96.44 95 GLY A N 1
ATOM 625 C CA . GLY A 1 95 ? 16.675 -8.835 -7.820 1.00 96.44 95 GLY A CA 1
ATOM 626 C C . GLY A 1 95 ? 16.568 -9.252 -6.354 1.00 96.44 95 GLY A C 1
ATOM 627 O O . GLY A 1 95 ? 17.524 -9.811 -5.804 1.00 96.44 95 GLY A O 1
ATOM 628 N N . PRO A 1 96 ? 15.428 -8.971 -5.701 1.00 98.19 96 PRO A N 1
ATOM 629 C CA . PRO A 1 96 ? 15.248 -9.323 -4.304 1.00 98.19 96 PRO A CA 1
ATOM 630 C C . PRO A 1 96 ? 15.193 -10.838 -4.149 1.00 98.19 96 PRO A C 1
ATOM 632 O O . PRO A 1 96 ? 14.856 -11.573 -5.076 1.00 98.19 96 PRO A O 1
ATOM 635 N N . ARG A 1 97 ? 15.510 -11.320 -2.951 1.00 98.44 97 ARG A N 1
ATOM 636 C CA . ARG A 1 97 ? 15.375 -12.735 -2.607 1.00 98.44 97 ARG A CA 1
ATOM 637 C C . ARG A 1 97 ? 14.364 -12.867 -1.488 1.00 98.44 97 ARG A C 1
ATOM 639 O O . ARG A 1 97 ? 14.596 -12.370 -0.390 1.00 98.44 97 ARG A O 1
ATOM 646 N N . ALA A 1 98 ? 13.282 -13.592 -1.751 1.00 98.75 98 ALA A N 1
ATOM 647 C CA . ALA A 1 98 ? 12.236 -13.857 -0.768 1.00 98.75 98 ALA A CA 1
ATOM 648 C C . ALA A 1 98 ? 12.776 -14.446 0.549 1.00 98.75 98 ALA A C 1
ATOM 650 O O . ALA A 1 98 ? 12.304 -14.094 1.624 1.00 98.75 98 ALA A O 1
ATOM 651 N N . SER A 1 99 ? 13.796 -15.308 0.478 1.00 98.69 99 SER A N 1
ATOM 652 C CA . SER A 1 99 ? 14.439 -15.887 1.662 1.00 98.69 99 SER A CA 1
ATOM 653 C C . SER A 1 99 ? 15.194 -14.853 2.499 1.00 98.69 99 SER A C 1
ATOM 655 O O . SER A 1 99 ? 15.150 -14.928 3.720 1.00 98.69 99 SER A O 1
ATOM 657 N N . ALA A 1 100 ? 15.849 -13.874 1.866 1.00 98.62 100 ALA A N 1
ATOM 658 C CA . ALA A 1 100 ? 16.509 -12.781 2.579 1.00 98.62 100 ALA A CA 1
ATOM 659 C C . ALA A 1 100 ? 15.470 -11.861 3.239 1.00 98.62 100 ALA A C 1
ATOM 661 O O . ALA A 1 100 ? 15.605 -11.528 4.411 1.00 98.62 100 ALA A O 1
ATOM 662 N N . ALA A 1 101 ? 14.387 -11.531 2.524 1.00 98.75 101 ALA A N 1
ATOM 663 C CA . ALA A 1 101 ? 13.262 -10.786 3.094 1.00 98.75 101 ALA A CA 1
ATOM 664 C C . ALA A 1 101 ? 12.662 -11.491 4.322 1.00 98.75 101 ALA A C 1
ATOM 666 O O . ALA A 1 101 ? 12.390 -10.840 5.328 1.00 98.75 101 ALA A O 1
ATOM 667 N N . LEU A 1 102 ? 12.513 -12.821 4.276 1.00 98.81 102 LEU A N 1
ATOM 668 C CA . LEU A 1 102 ? 12.034 -13.607 5.414 1.00 98.81 102 LEU A CA 1
ATOM 669 C C . LEU A 1 102 ? 12.997 -13.567 6.608 1.00 98.81 102 LEU A C 1
ATOM 671 O O . LEU A 1 102 ? 12.539 -13.442 7.739 1.00 98.81 102 LEU A O 1
ATOM 675 N N . GLN A 1 103 ? 14.310 -13.645 6.372 1.00 98.69 103 GLN A N 1
ATOM 676 C CA . GLN A 1 103 ? 15.315 -13.545 7.437 1.00 98.69 103 GLN A CA 1
ATOM 677 C C . GLN A 1 103 ? 15.236 -12.196 8.160 1.00 98.69 103 GLN A C 1
ATOM 679 O O . GLN A 1 103 ? 15.187 -12.165 9.387 1.00 98.69 103 GLN A O 1
ATOM 684 N N . PHE A 1 104 ? 15.150 -11.091 7.411 1.00 98.69 104 PHE A N 1
ATOM 685 C CA . PHE A 1 104 ? 14.970 -9.762 8.001 1.00 98.69 104 PHE A CA 1
ATOM 686 C C . PHE A 1 104 ? 13.645 -9.640 8.751 1.00 98.69 104 PHE A C 1
ATOM 688 O O . PHE A 1 104 ? 13.632 -9.145 9.873 1.00 98.69 104 PHE A O 1
ATOM 695 N N . ALA A 1 105 ? 12.544 -10.138 8.182 1.00 98.81 105 ALA A N 1
ATOM 696 C CA . ALA A 1 105 ? 11.257 -10.145 8.869 1.00 98.81 105 ALA A CA 1
ATOM 697 C C . ALA A 1 105 ? 11.331 -10.921 10.200 1.00 98.81 105 ALA A C 1
ATOM 699 O O . ALA A 1 105 ? 10.849 -10.435 11.217 1.00 98.81 105 ALA A O 1
ATOM 700 N N . GLY A 1 106 ? 11.999 -12.080 10.227 1.00 98.81 106 GLY A N 1
ATOM 701 C CA . GLY A 1 106 ? 12.234 -12.844 11.456 1.00 98.81 106 GLY A CA 1
ATOM 702 C C . GLY A 1 106 ? 12.992 -12.033 12.509 1.00 98.81 106 GLY A C 1
ATOM 703 O O . GLY A 1 106 ? 12.507 -11.880 13.627 1.00 98.81 106 GLY A O 1
ATOM 704 N N . ALA A 1 107 ? 14.116 -11.423 12.123 1.00 98.69 107 ALA A N 1
ATOM 705 C CA . ALA A 1 107 ? 14.910 -10.585 13.021 1.00 98.69 107 ALA A CA 1
ATOM 706 C C . ALA A 1 107 ? 14.125 -9.367 13.546 1.00 98.69 107 ALA A C 1
ATOM 708 O O . ALA A 1 107 ? 14.211 -9.022 14.722 1.00 98.69 107 ALA A O 1
ATOM 709 N N . P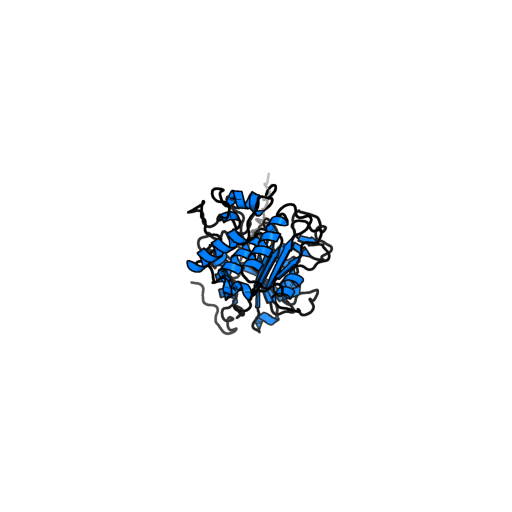HE A 1 108 ? 13.320 -8.718 12.701 1.00 98.75 108 PHE A N 1
ATOM 710 C CA . PHE A 1 108 ? 12.487 -7.588 13.120 1.00 98.75 108 PHE A CA 1
ATOM 711 C C . PHE A 1 108 ? 11.351 -8.011 14.057 1.00 98.75 108 PHE A C 1
ATOM 713 O O . PHE A 1 108 ? 10.989 -7.244 14.950 1.00 98.75 108 PHE A O 1
ATOM 720 N N . ALA A 1 109 ? 10.806 -9.218 13.885 1.00 98.75 109 ALA A N 1
ATOM 721 C CA . ALA A 1 109 ? 9.808 -9.780 14.789 1.00 98.75 109 ALA A CA 1
ATOM 722 C C . ALA A 1 109 ? 10.418 -10.121 16.159 1.00 98.75 109 ALA A C 1
ATOM 724 O O . ALA A 1 109 ? 9.831 -9.786 17.184 1.00 98.75 109 ALA A O 1
ATOM 725 N N . GLU A 1 110 ? 11.619 -10.710 16.191 1.00 98.62 110 GLU A N 1
ATOM 726 C CA . GLU A 1 110 ? 12.369 -10.977 17.432 1.00 98.62 110 GLU A CA 1
ATOM 727 C C . GLU A 1 110 ? 12.686 -9.691 18.209 1.00 98.62 110 GLU A C 1
ATOM 729 O O . GLU A 1 110 ? 12.662 -9.677 19.437 1.00 98.62 110 GLU A O 1
ATOM 734 N N . GLN A 1 111 ? 12.916 -8.587 17.495 1.00 98.38 111 GLN A N 1
ATOM 735 C CA . GLN A 1 111 ? 13.119 -7.254 18.071 1.00 98.38 111 GLN A CA 1
ATOM 736 C C . GLN A 1 111 ? 11.811 -6.544 18.468 1.00 98.38 111 GLN A C 1
ATOM 738 O O . GLN A 1 111 ? 11.855 -5.419 18.960 1.00 98.38 111 GLN A O 1
ATOM 743 N N . GLY A 1 112 ? 10.641 -7.140 18.212 1.00 98.50 112 GLY A N 1
ATOM 744 C CA . GLY A 1 112 ? 9.336 -6.529 18.489 1.00 98.50 112 GLY A CA 1
ATOM 745 C C . GLY A 1 112 ? 8.970 -5.343 17.585 1.00 98.50 112 GLY A C 1
ATOM 746 O O . GLY A 1 112 ? 8.014 -4.622 17.870 1.00 98.50 112 GLY A O 1
ATOM 747 N N . ARG A 1 113 ? 9.705 -5.129 16.485 1.00 98.62 113 ARG A N 1
ATOM 748 C CA . ARG A 1 113 ? 9.465 -4.034 15.525 1.00 98.62 113 ARG A CA 1
ATOM 749 C C . ARG A 1 113 ? 8.274 -4.304 14.608 1.00 98.62 113 ARG A C 1
ATOM 75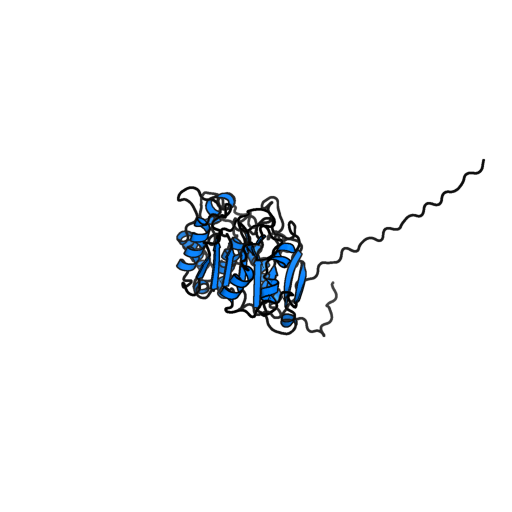1 O O . ARG A 1 113 ? 7.650 -3.369 14.109 1.00 98.62 113 ARG A O 1
ATOM 758 N N . ILE A 1 114 ? 7.969 -5.579 14.387 1.00 98.88 114 ILE A N 1
ATOM 759 C CA . ILE A 1 114 ? 6.797 -6.072 13.659 1.00 98.88 114 ILE A CA 1
ATOM 760 C C . ILE A 1 114 ? 6.118 -7.188 14.461 1.00 98.88 114 ILE A C 1
ATOM 762 O O . ILE A 1 114 ? 6.684 -7.694 15.429 1.00 98.88 114 ILE A O 1
ATOM 766 N N . ASP A 1 115 ? 4.902 -7.571 14.076 1.00 98.69 115 ASP A N 1
ATOM 767 C CA . ASP A 1 115 ? 4.238 -8.748 14.643 1.00 98.69 115 ASP A CA 1
ATOM 768 C C . ASP A 1 115 ? 4.990 -10.058 14.358 1.00 98.69 115 ASP A C 1
ATOM 770 O O . ASP A 1 115 ? 5.773 -10.172 13.413 1.00 98.69 115 ASP A O 1
ATOM 774 N N . SER A 1 116 ? 4.692 -11.089 15.156 1.00 98.06 116 SER A N 1
ATOM 775 C CA . SER A 1 116 ? 5.149 -12.456 14.891 1.00 98.06 116 SER A CA 1
ATOM 776 C C . SER A 1 116 ? 4.733 -12.909 13.490 1.00 98.06 116 SER A C 1
ATOM 778 O O . SER A 1 116 ? 3.565 -12.798 13.115 1.00 98.06 116 SER A O 1
ATOM 780 N N . LEU A 1 117 ? 5.656 -13.534 12.753 1.00 96.75 117 LEU A N 1
ATOM 781 C CA . LEU A 1 117 ? 5.380 -14.055 11.408 1.00 96.75 117 LEU A CA 1
ATOM 782 C C . LEU A 1 117 ? 4.275 -15.122 11.383 1.00 96.75 117 LEU A C 1
ATOM 784 O O . LEU A 1 117 ? 3.665 -15.345 10.342 1.00 96.75 117 LEU A O 1
ATOM 788 N N . SER A 1 118 ? 3.963 -15.744 12.524 1.00 96.38 118 SER A N 1
ATOM 789 C CA . SER A 1 118 ? 2.829 -16.670 12.644 1.00 96.38 118 SER A CA 1
ATOM 790 C C . SER A 1 118 ? 1.485 -16.022 12.274 1.00 96.38 118 SER A C 1
ATOM 792 O O . SER A 1 118 ? 0.596 -16.705 11.759 1.00 96.38 118 SER A O 1
ATOM 794 N N . GLY A 1 119 ? 1.355 -14.699 12.442 1.00 96.94 119 GLY A N 1
ATOM 795 C CA . GLY A 1 119 ? 0.191 -13.926 12.011 1.00 96.94 119 GLY A CA 1
ATOM 796 C C . GLY A 1 119 ? 0.011 -13.873 10.490 1.00 96.94 119 GLY A C 1
ATOM 797 O O . GLY A 1 119 ? -1.097 -13.635 10.020 1.00 96.94 119 GLY A O 1
ATOM 798 N N . LEU A 1 120 ? 1.046 -14.170 9.699 1.00 98.00 120 LEU A N 1
ATOM 799 C CA . LEU A 1 120 ? 0.948 -14.197 8.237 1.00 98.00 120 LEU A CA 1
ATOM 800 C C . LEU A 1 120 ? 0.191 -15.426 7.736 1.00 98.00 120 LEU A C 1
ATOM 802 O O . LEU A 1 120 ? -0.599 -15.317 6.805 1.00 98.00 120 LEU A O 1
ATOM 806 N N . ALA A 1 121 ? 0.343 -16.584 8.383 1.00 96.44 121 ALA A N 1
ATOM 807 C CA . ALA A 1 121 ? -0.246 -17.846 7.921 1.00 96.44 121 ALA A CA 1
ATOM 808 C C . ALA A 1 121 ? -1.790 -17.826 7.824 1.00 96.44 121 ALA A C 1
ATOM 810 O O . ALA A 1 121 ? -2.384 -18.580 7.044 1.00 96.44 121 ALA A O 1
ATOM 811 N N . ARG A 1 122 ? -2.443 -16.956 8.606 1.00 96.06 122 ARG A N 1
ATOM 812 C CA . ARG A 1 122 ? -3.902 -16.738 8.618 1.00 96.06 122 ARG A CA 1
ATOM 813 C C . ARG A 1 122 ? -4.388 -15.735 7.570 1.00 96.06 122 ARG A C 1
ATOM 815 O O . ARG A 1 122 ? -5.587 -15.700 7.308 1.00 96.06 122 ARG A O 1
ATOM 822 N N . GLN A 1 123 ? -3.496 -14.940 6.982 1.00 98.50 123 GLN A N 1
ATOM 823 C CA . GLN A 1 123 ? -3.879 -13.905 6.029 1.00 98.50 123 GLN A CA 1
ATOM 824 C C . GLN A 1 123 ? -4.292 -14.491 4.684 1.00 98.50 123 GLN A C 1
ATOM 826 O O . GLN A 1 123 ? -3.714 -15.471 4.215 1.00 98.50 123 GLN A O 1
ATOM 831 N N . LYS A 1 124 ? -5.262 -13.845 4.036 1.00 98.81 124 LYS A N 1
ATOM 832 C CA . LYS A 1 124 ? -5.600 -14.056 2.625 1.00 98.81 124 LYS A CA 1
ATOM 833 C C . LYS A 1 124 ? -4.831 -13.056 1.764 1.00 98.81 124 LYS A C 1
ATOM 835 O O . LYS A 1 124 ? -5.053 -11.853 1.858 1.00 98.81 124 LYS A O 1
ATOM 840 N N . ILE A 1 125 ? -3.920 -13.547 0.933 1.00 98.94 125 ILE A N 1
ATOM 841 C CA . ILE A 1 125 ? -2.998 -12.730 0.143 1.00 98.94 125 ILE A CA 1
ATOM 842 C C . ILE A 1 125 ? -3.347 -12.832 -1.341 1.00 98.94 125 ILE A C 1
ATOM 844 O O . ILE A 1 125 ? -3.296 -13.917 -1.921 1.00 98.94 125 ILE A O 1
ATOM 848 N N . TYR A 1 126 ? -3.695 -11.701 -1.946 1.00 98.94 126 TYR A N 1
ATOM 849 C CA . TYR A 1 126 ? -3.848 -11.530 -3.386 1.00 98.94 126 TYR A CA 1
ATOM 850 C C . TYR A 1 126 ? -2.620 -10.799 -3.930 1.00 98.94 126 TYR A C 1
ATOM 852 O O . TYR A 1 126 ? -2.233 -9.754 -3.411 1.00 98.94 126 TYR A O 1
ATOM 860 N N . ILE A 1 127 ? -2.012 -11.318 -4.991 1.00 98.94 127 ILE A N 1
ATOM 861 C CA . ILE A 1 127 ? -0.856 -10.711 -5.653 1.00 98.94 127 ILE A CA 1
ATOM 862 C C . ILE A 1 127 ? -1.149 -10.621 -7.142 1.00 98.94 127 ILE A C 1
ATOM 864 O O . ILE A 1 127 ? -1.696 -11.556 -7.733 1.00 98.94 127 ILE A O 1
ATOM 868 N N . PHE A 1 128 ? -0.751 -9.512 -7.756 1.00 98.94 128 PHE A N 1
ATOM 869 C CA . PHE A 1 128 ? -0.896 -9.305 -9.186 1.00 98.94 128 PHE A CA 1
ATOM 870 C C . PHE A 1 128 ? 0.384 -8.783 -9.838 1.00 98.94 128 PHE A C 1
ATOM 872 O O . PHE A 1 128 ? 1.020 -7.862 -9.324 1.00 98.94 128 PHE A O 1
ATOM 879 N N . SER A 1 129 ? 0.704 -9.327 -11.013 1.00 98.88 129 SER A N 1
ATOM 880 C CA . SER A 1 129 ? 1.695 -8.782 -11.942 1.00 98.88 129 SER A CA 1
ATOM 881 C C . SER A 1 129 ? 1.112 -8.705 -13.355 1.00 98.88 129 SER A C 1
ATOM 883 O O . SER A 1 129 ? 0.559 -9.681 -13.858 1.00 98.88 129 SER A O 1
ATOM 885 N N . GLY A 1 130 ? 1.240 -7.550 -14.008 1.00 98.69 130 GLY A N 1
ATOM 886 C CA . GLY A 1 130 ? 0.924 -7.424 -15.428 1.00 98.69 130 GLY A CA 1
ATOM 887 C C . GLY A 1 130 ? 2.065 -7.990 -16.269 1.00 98.69 130 GLY A C 1
ATOM 888 O O . GLY A 1 130 ? 3.213 -7.581 -16.104 1.00 98.69 130 GLY A O 1
ATOM 889 N N . SER A 1 131 ? 1.781 -8.891 -17.212 1.00 98.50 131 SER A N 1
ATOM 890 C CA . SER A 1 131 ? 2.836 -9.505 -18.038 1.00 98.50 131 SER A CA 1
ATOM 891 C C . SER A 1 131 ? 3.508 -8.520 -19.009 1.00 98.50 131 SER A C 1
ATOM 893 O O . SER A 1 131 ? 4.553 -8.830 -19.584 1.00 98.50 131 SER A O 1
ATOM 895 N N . LYS A 1 132 ? 2.945 -7.312 -19.171 1.00 98.50 132 LYS A N 1
ATOM 896 C CA . LYS A 1 132 ? 3.531 -6.199 -19.932 1.00 98.50 132 LYS A CA 1
ATOM 897 C C . LYS A 1 132 ? 4.060 -5.068 -19.046 1.00 98.50 132 LYS A C 1
ATOM 899 O O . LYS A 1 132 ? 4.469 -4.047 -19.591 1.00 98.50 132 LYS A O 1
ATOM 904 N N . ASP A 1 133 ? 4.084 -5.228 -17.724 1.00 98.69 133 ASP A N 1
ATOM 905 C CA . ASP A 1 133 ? 4.576 -4.210 -16.794 1.00 98.69 133 ASP A CA 1
ATOM 906 C C . ASP A 1 133 ? 6.085 -3.946 -17.012 1.00 98.69 133 ASP A C 1
ATOM 908 O O . ASP A 1 133 ? 6.929 -4.838 -16.814 1.00 98.69 133 ASP A O 1
ATOM 912 N N . PRO A 1 134 ? 6.475 -2.733 -17.456 1.00 98.25 134 PRO A N 1
ATOM 913 C CA . PRO A 1 134 ? 7.874 -2.399 -17.645 1.00 98.25 134 PRO A CA 1
ATOM 914 C C . PRO A 1 134 ? 8.534 -1.816 -16.389 1.00 98.25 134 PRO A C 1
ATOM 916 O O . PRO A 1 134 ? 9.759 -1.721 -16.376 1.00 98.25 134 PRO A O 1
ATOM 919 N N . VAL A 1 135 ? 7.751 -1.4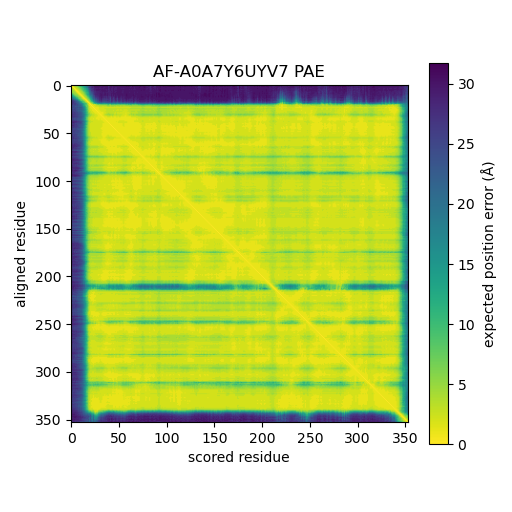46 -15.373 1.00 98.50 135 VAL A N 1
ATOM 920 C CA . VAL A 1 135 ? 8.148 -0.644 -14.209 1.00 98.50 135 VAL A CA 1
ATOM 921 C C . VAL A 1 135 ? 8.506 -1.542 -13.034 1.00 98.50 135 VAL A C 1
ATOM 923 O O . VAL A 1 135 ? 9.618 -1.457 -12.526 1.00 98.50 135 VAL A O 1
ATOM 926 N N . VAL A 1 136 ? 7.610 -2.444 -12.630 1.00 98.44 136 VAL A N 1
ATOM 927 C CA . VAL A 1 136 ? 7.905 -3.470 -11.621 1.00 98.44 136 VAL A CA 1
ATOM 928 C C . VAL A 1 136 ? 7.844 -4.819 -12.310 1.00 98.44 136 VAL A C 1
ATOM 930 O O . VAL A 1 136 ? 6.782 -5.391 -12.547 1.00 98.44 136 VAL A O 1
ATOM 933 N N . LYS A 1 137 ? 9.020 -5.326 -12.682 1.00 98.38 137 LYS A N 1
ATOM 934 C CA . LYS A 1 137 ? 9.129 -6.561 -13.454 1.00 98.38 137 LYS A CA 1
ATOM 935 C C . LYS A 1 137 ? 8.543 -7.726 -12.674 1.00 98.38 137 LYS A C 1
ATOM 937 O O . LYS A 1 137 ? 8.809 -7.876 -11.484 1.00 98.38 137 LYS A O 1
ATOM 942 N N . GLN A 1 138 ? 7.852 -8.616 -13.383 1.00 98.50 138 GLN A N 1
ATOM 943 C CA . GLN A 1 138 ? 7.224 -9.802 -12.801 1.00 98.50 138 GLN A CA 1
ATOM 944 C C . GLN A 1 138 ? 8.168 -10.607 -11.899 1.00 98.50 138 GLN A C 1
ATOM 946 O O . GLN A 1 138 ? 7.756 -11.028 -10.828 1.00 98.50 138 GLN A O 1
ATOM 951 N N . LYS A 1 139 ? 9.461 -10.717 -12.237 1.00 98.19 139 LYS A N 1
ATOM 952 C CA . LYS A 1 139 ? 10.442 -11.404 -11.379 1.00 98.19 139 LYS A CA 1
ATOM 953 C C . LYS A 1 139 ? 10.609 -10.811 -9.973 1.00 98.19 139 LYS A C 1
ATOM 955 O O . LYS A 1 139 ? 11.054 -11.520 -9.078 1.00 98.19 139 LYS A O 1
ATOM 960 N N . VAL A 1 140 ? 10.287 -9.533 -9.767 1.00 98.81 140 VAL A N 1
ATOM 961 C CA . VAL A 1 140 ? 10.203 -8.911 -8.436 1.00 98.81 140 VAL A CA 1
ATOM 962 C C . VAL A 1 140 ? 8.927 -9.379 -7.736 1.00 98.81 140 VAL A C 1
ATOM 964 O O . VAL A 1 140 ? 8.993 -9.855 -6.605 1.00 98.81 140 VAL A O 1
ATOM 967 N N . VAL A 1 141 ? 7.784 -9.311 -8.424 1.00 98.88 141 VAL A N 1
ATOM 968 C CA . VAL A 1 141 ? 6.473 -9.718 -7.891 1.00 98.88 141 VAL A CA 1
ATOM 969 C C . VAL A 1 141 ? 6.435 -11.216 -7.549 1.00 98.88 141 VAL A C 1
ATOM 971 O O . VAL A 1 141 ? 5.872 -11.616 -6.530 1.00 98.88 141 VAL A O 1
ATOM 974 N N . ASP A 1 142 ? 7.126 -12.050 -8.328 1.00 98.81 142 ASP A N 1
ATOM 975 C CA . ASP A 1 142 ? 7.321 -13.477 -8.055 1.00 98.81 142 ASP A CA 1
ATOM 976 C C . ASP A 1 142 ? 7.986 -13.699 -6.684 1.00 98.81 142 ASP A C 1
ATOM 978 O O . ASP A 1 142 ? 7.650 -14.641 -5.961 1.00 98.81 142 ASP A O 1
ATOM 982 N N . GLN A 1 143 ? 8.911 -12.817 -6.284 1.00 98.88 143 GLN A N 1
ATOM 983 C CA . GLN A 1 143 ? 9.553 -12.882 -4.967 1.00 98.88 143 GLN A CA 1
ATOM 984 C C . GLN A 1 143 ? 8.615 -12.436 -3.849 1.00 98.88 143 GLN A C 1
ATOM 986 O O . GLN A 1 143 ? 8.730 -12.956 -2.742 1.00 98.88 143 GLN A O 1
ATOM 991 N N . THR A 1 144 ? 7.657 -11.550 -4.120 1.00 98.88 144 THR A N 1
ATOM 992 C CA . THR A 1 144 ? 6.570 -11.229 -3.185 1.00 98.88 144 THR A CA 1
ATOM 993 C C . THR A 1 144 ? 5.728 -12.469 -2.892 1.00 98.88 144 THR A C 1
ATOM 995 O O . THR A 1 144 ? 5.541 -12.826 -1.730 1.00 98.88 144 THR A O 1
ATOM 998 N N . ALA A 1 145 ? 5.282 -13.183 -3.931 1.00 98.88 145 ALA A N 1
ATOM 999 C CA . ALA A 1 145 ? 4.513 -14.418 -3.765 1.00 98.88 145 ALA A CA 1
ATOM 1000 C C . ALA A 1 145 ? 5.315 -15.493 -3.026 1.00 98.88 145 ALA A C 1
ATOM 1002 O O . ALA A 1 145 ? 4.821 -16.112 -2.081 1.00 98.88 145 ALA A O 1
ATOM 1003 N N . LYS A 1 146 ? 6.590 -15.658 -3.397 1.00 98.88 146 LYS A N 1
ATOM 1004 C CA . LYS A 1 146 ? 7.498 -16.583 -2.719 1.00 98.88 146 LYS A CA 1
ATOM 1005 C C . LYS A 1 146 ? 7.732 -16.202 -1.255 1.00 98.88 146 LYS A C 1
ATOM 1007 O O . LYS A 1 146 ? 7.815 -17.099 -0.424 1.00 98.88 146 LYS A O 1
ATOM 1012 N N . PHE A 1 147 ? 7.819 -14.915 -0.921 1.00 98.94 147 PHE A N 1
ATOM 1013 C CA . PHE A 1 147 ? 7.987 -14.450 0.458 1.00 98.94 147 PHE A CA 1
ATOM 1014 C C . PHE A 1 147 ? 6.805 -14.877 1.332 1.00 98.94 147 PHE A C 1
ATOM 1016 O O . PHE A 1 147 ? 7.024 -15.541 2.341 1.00 98.94 147 PHE A O 1
ATOM 1023 N N . PHE A 1 148 ? 5.565 -14.590 0.919 1.00 98.88 148 PHE A N 1
ATOM 1024 C CA . PHE A 1 148 ? 4.383 -14.987 1.694 1.00 98.88 148 PHE A CA 1
ATOM 1025 C C . PHE A 1 148 ? 4.250 -16.509 1.817 1.00 98.88 148 PHE A C 1
ATOM 1027 O O . PHE A 1 148 ? 3.933 -17.009 2.896 1.00 98.88 148 PHE A O 1
ATOM 1034 N N . ALA A 1 149 ? 4.559 -17.259 0.754 1.00 98.81 149 ALA A N 1
ATOM 1035 C CA . ALA A 1 149 ? 4.581 -18.719 0.813 1.00 98.81 149 ALA A CA 1
ATOM 1036 C C . ALA A 1 149 ? 5.616 -19.242 1.830 1.00 98.81 149 ALA A C 1
ATOM 1038 O O . ALA A 1 149 ? 5.290 -20.089 2.661 1.00 98.81 149 ALA A O 1
ATOM 1039 N N . LEU A 1 150 ? 6.847 -18.713 1.809 1.00 98.69 150 LEU A N 1
ATOM 1040 C CA . LEU A 1 150 ? 7.894 -19.080 2.772 1.00 98.69 150 LEU A CA 1
ATOM 1041 C C . LEU A 1 150 ? 7.553 -18.645 4.206 1.00 98.69 150 LEU A C 1
ATOM 1043 O O . LEU A 1 150 ? 7.947 -19.318 5.153 1.00 98.69 150 LEU A O 1
ATOM 1047 N N . ALA A 1 151 ? 6.794 -17.561 4.366 1.00 98.31 151 ALA A N 1
ATOM 1048 C CA . ALA A 1 151 ? 6.294 -17.083 5.652 1.00 98.31 151 ALA A CA 1
ATOM 1049 C C . ALA A 1 151 ? 5.103 -17.899 6.202 1.00 98.31 151 ALA A C 1
ATOM 1051 O O . ALA A 1 151 ? 4.551 -17.560 7.246 1.00 98.31 151 ALA A O 1
ATOM 1052 N N . GLY A 1 152 ? 4.694 -18.975 5.518 1.00 98.19 152 GLY A N 1
ATOM 1053 C CA . GLY A 1 152 ? 3.673 -19.908 5.997 1.00 98.19 152 GLY A CA 1
ATOM 1054 C C . GLY A 1 152 ? 2.256 -19.647 5.480 1.00 98.19 152 GLY A C 1
ATOM 1055 O O . GLY A 1 152 ? 1.323 -20.327 5.916 1.00 98.19 152 GLY A O 1
ATOM 1056 N N . VAL A 1 153 ? 2.062 -18.717 4.536 1.00 98.62 153 VAL A N 1
ATOM 1057 C CA . VAL A 1 153 ? 0.771 -18.569 3.845 1.00 98.62 153 VAL A CA 1
ATOM 1058 C C . VAL A 1 153 ? 0.534 -19.801 2.977 1.00 98.62 153 VAL A C 1
ATOM 1060 O O . VAL A 1 153 ? 1.260 -20.074 2.021 1.00 98.62 153 VAL A O 1
ATOM 1063 N N . LYS A 1 154 ? -0.506 -20.565 3.315 1.00 98.19 154 LYS A N 1
ATOM 1064 C CA . LYS A 1 154 ? -0.868 -21.787 2.587 1.00 98.19 154 LYS A CA 1
ATOM 1065 C C . LYS A 1 154 ? -1.334 -21.457 1.161 1.00 98.19 154 LYS A C 1
ATOM 1067 O O . LYS A 1 154 ? -1.949 -20.410 0.967 1.00 98.19 154 LYS A O 1
ATOM 1072 N N . PRO A 1 155 ? -1.191 -22.377 0.188 1.00 98.12 155 PRO A N 1
ATOM 1073 C CA . PRO A 1 155 ? -1.697 -22.171 -1.174 1.00 98.12 155 PRO A CA 1
ATOM 1074 C C . PRO A 1 155 ? -3.181 -21.770 -1.242 1.00 98.12 155 PRO A C 1
ATOM 1076 O O . PRO A 1 155 ? -3.548 -20.898 -2.016 1.00 98.12 155 PRO A O 1
ATOM 1079 N N . ALA A 1 156 ? -4.034 -22.313 -0.363 1.00 98.06 156 ALA A N 1
ATOM 1080 C CA . ALA A 1 156 ? -5.457 -21.947 -0.274 1.00 98.06 156 ALA A CA 1
ATOM 1081 C C . ALA A 1 156 ? -5.726 -20.501 0.213 1.00 98.06 156 ALA A C 1
ATOM 1083 O O . ALA A 1 156 ? -6.867 -20.036 0.209 1.00 98.06 156 ALA A O 1
ATOM 1084 N N . ASN A 1 157 ? -4.684 -19.805 0.667 1.00 98.62 157 ASN A N 1
ATOM 1085 C CA . ASN A 1 157 ? -4.709 -18.428 1.145 1.00 98.62 157 ASN A CA 1
ATOM 1086 C C . ASN A 1 157 ? -3.866 -17.486 0.266 1.00 98.62 157 ASN A C 1
ATOM 1088 O O . ASN A 1 157 ? -3.871 -16.286 0.517 1.00 98.62 157 ASN A O 1
ATOM 1092 N N . LEU A 1 158 ? -3.188 -17.989 -0.773 1.00 98.81 158 LEU A N 1
ATOM 1093 C CA . LEU A 1 158 ? -2.362 -17.199 -1.686 1.00 98.81 158 LEU A CA 1
ATOM 1094 C C . LEU A 1 158 ? -2.889 -17.294 -3.127 1.00 98.81 158 LEU A C 1
ATOM 1096 O O . LEU A 1 158 ? -2.774 -18.339 -3.763 1.00 98.81 158 LEU A O 1
ATOM 1100 N N . LYS A 1 159 ? -3.423 -16.193 -3.664 1.00 98.81 159 LYS A N 1
ATOM 1101 C CA . LYS A 1 159 ? -3.801 -16.065 -5.080 1.00 98.81 159 LYS A CA 1
ATOM 1102 C C . LYS A 1 159 ? -2.789 -15.175 -5.779 1.00 98.81 159 LYS A C 1
ATOM 1104 O O . LYS A 1 159 ? -2.630 -14.019 -5.402 1.00 98.81 159 LYS A O 1
ATOM 1109 N N . TYR A 1 160 ? -2.131 -15.701 -6.809 1.00 98.88 160 TYR A N 1
ATOM 1110 C CA . TYR A 1 160 ? -1.208 -14.936 -7.643 1.00 98.88 160 TYR A CA 1
ATOM 1111 C C . TYR A 1 160 ? -1.689 -14.929 -9.094 1.00 98.88 160 TYR A C 1
ATOM 1113 O O . TYR A 1 160 ? -1.820 -15.982 -9.713 1.00 98.88 160 TYR A O 1
ATOM 1121 N N . VAL A 1 161 ? -1.974 -13.738 -9.619 1.00 98.81 161 VAL A N 1
ATOM 1122 C CA . VAL A 1 161 ? -2.417 -13.519 -10.999 1.00 98.81 161 VAL A CA 1
ATOM 1123 C C . VAL A 1 161 ? -1.303 -12.807 -11.764 1.00 98.81 161 VAL A C 1
ATOM 1125 O O . VAL A 1 161 ? -0.981 -11.661 -11.465 1.00 98.81 161 VAL A O 1
ATOM 1128 N N . ASN A 1 162 ? -0.704 -13.479 -12.746 1.00 98.50 162 ASN A N 1
ATOM 1129 C CA . ASN A 1 162 ? 0.470 -12.977 -13.476 1.00 98.50 162 ASN A CA 1
ATOM 1130 C C . ASN A 1 162 ? 0.390 -13.149 -15.004 1.00 98.50 162 ASN A C 1
ATOM 1132 O O . ASN A 1 162 ? 1.385 -13.007 -15.708 1.00 98.50 162 ASN A O 1
ATOM 1136 N N . THR A 1 163 ? -0.786 -13.489 -15.530 1.00 98.06 163 THR A N 1
ATOM 1137 C CA . THR A 1 163 ? -0.971 -13.814 -16.953 1.00 98.06 163 THR A CA 1
ATOM 1138 C C . THR A 1 163 ? -1.659 -12.707 -17.750 1.00 98.06 163 THR A C 1
ATOM 1140 O O . THR A 1 163 ? -1.587 -12.708 -18.978 1.00 98.06 163 THR A O 1
ATOM 1143 N N . ILE A 1 164 ? -2.301 -11.739 -17.088 1.00 98.62 164 ILE A N 1
ATOM 1144 C CA . ILE A 1 164 ? -3.007 -10.643 -17.764 1.00 98.62 164 ILE A CA 1
ATOM 1145 C C . ILE A 1 164 ? -1.982 -9.719 -18.429 1.00 98.62 164 ILE A C 1
ATOM 1147 O O .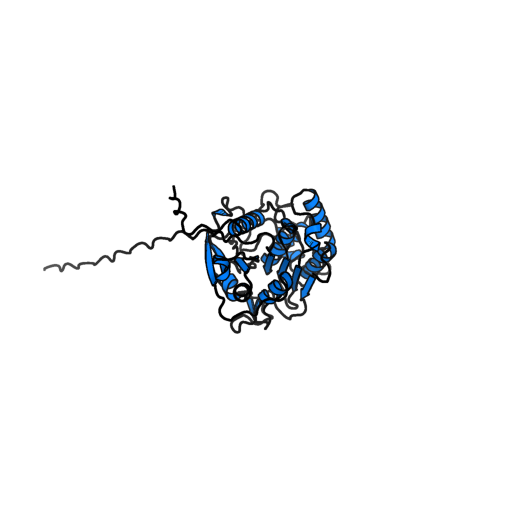 ILE A 1 164 ? -1.048 -9.247 -17.782 1.00 98.62 164 ILE A O 1
ATOM 1151 N N . ALA A 1 165 ? -2.183 -9.426 -19.718 1.00 98.50 165 ALA A N 1
ATOM 1152 C CA . ALA A 1 165 ? -1.328 -8.562 -20.538 1.00 98.50 165 ALA A CA 1
ATOM 1153 C C . ALA A 1 165 ? -1.475 -7.061 -20.219 1.00 98.50 165 ALA A C 1
ATOM 1155 O O . ALA A 1 165 ? -1.587 -6.232 -21.126 1.00 98.50 165 ALA A O 1
ATOM 1156 N N . ALA A 1 166 ? -1.483 -6.729 -18.931 1.00 98.75 166 ALA A N 1
ATOM 1157 C CA . ALA A 1 166 ? -1.570 -5.375 -18.419 1.00 98.75 166 ALA A CA 1
ATOM 1158 C C . ALA A 1 166 ? -0.193 -4.706 -18.323 1.00 98.75 166 ALA A C 1
ATOM 1160 O O . ALA A 1 166 ? 0.814 -5.378 -18.086 1.00 98.75 166 ALA A O 1
ATOM 1161 N N . GLY A 1 167 ? -0.170 -3.383 -18.498 1.00 98.69 167 GLY A N 1
ATOM 1162 C CA . GLY A 1 167 ? 0.966 -2.538 -18.127 1.00 98.69 167 GLY A CA 1
ATOM 1163 C C . GLY A 1 167 ? 1.040 -2.309 -16.611 1.00 98.69 167 GLY A C 1
ATOM 1164 O O . GLY A 1 167 ? 0.401 -3.018 -15.834 1.00 98.69 167 GLY A O 1
ATOM 1165 N N . HIS A 1 168 ? 1.799 -1.299 -16.184 1.00 98.81 168 HIS A N 1
ATOM 1166 C CA . HIS A 1 168 ? 1.860 -0.894 -14.776 1.00 98.81 168 HIS A CA 1
ATOM 1167 C C . HIS A 1 168 ? 0.619 -0.068 -14.404 1.00 98.81 168 HIS A C 1
ATOM 1169 O O . HIS A 1 168 ? 0.630 1.159 -14.514 1.00 98.81 168 HIS A O 1
ATOM 1175 N N . ALA A 1 169 ? -0.466 -0.736 -14.013 1.00 98.62 169 ALA A N 1
ATOM 1176 C CA . ALA A 1 169 ? -1.736 -0.103 -13.653 1.00 98.62 169 ALA A CA 1
ATOM 1177 C C . ALA A 1 169 ? -2.534 -0.936 -12.639 1.00 98.62 169 ALA A C 1
ATOM 1179 O O . ALA A 1 169 ? -2.348 -2.151 -12.540 1.00 98.62 169 ALA A O 1
ATOM 1180 N N . LEU A 1 170 ? -3.464 -0.283 -11.939 1.00 98.75 170 LEU A N 1
ATOM 1181 C CA . LEU A 1 170 ? -4.582 -0.957 -11.286 1.00 98.75 170 LEU A CA 1
ATOM 1182 C C . LEU A 1 170 ? -5.660 -1.218 -12.344 1.00 98.75 170 LEU A C 1
ATOM 1184 O O . LEU A 1 170 ? -5.932 -0.349 -13.178 1.00 98.75 170 LEU A O 1
ATOM 1188 N N . LEU A 1 171 ? -6.251 -2.412 -12.339 1.00 98.69 171 LEU A N 1
ATOM 1189 C CA . LEU A 1 171 ? -7.157 -2.824 -13.410 1.00 98.69 171 LEU A CA 1
ATOM 1190 C C . LEU A 1 171 ? -8.628 -2.582 -13.061 1.00 98.69 171 LEU A C 1
ATOM 1192 O O . LEU A 1 171 ? -9.090 -2.919 -11.967 1.00 98.69 171 LEU A O 1
ATOM 1196 N N . THR A 1 172 ? -9.363 -2.060 -14.036 1.00 98.00 172 THR A N 1
ATOM 1197 C CA . THR A 1 172 ? -10.812 -1.851 -14.017 1.00 98.00 172 THR A CA 1
ATOM 1198 C C . THR A 1 172 ? -11.452 -2.509 -15.246 1.00 98.00 172 THR A C 1
ATOM 1200 O O . THR A 1 172 ? -10.786 -3.125 -16.089 1.00 98.00 172 THR A O 1
ATOM 1203 N N . ASP A 1 173 ? -12.771 -2.388 -15.359 1.00 96.06 173 ASP A N 1
ATOM 1204 C CA . ASP A 1 173 ? -13.550 -2.687 -16.563 1.00 96.06 173 ASP A CA 1
ATOM 1205 C C . ASP A 1 173 ? -14.227 -1.433 -17.155 1.00 96.06 173 ASP A C 1
ATOM 1207 O O . ASP A 1 173 ? -15.088 -1.536 -18.029 1.00 96.06 173 ASP A O 1
ATOM 1211 N N . SER A 1 174 ? -13.832 -0.241 -16.701 1.00 95.38 174 SER A N 1
ATOM 1212 C CA . SER A 1 174 ? -14.468 1.025 -17.070 1.00 95.38 174 SER A CA 1
ATOM 1213 C C . SER A 1 174 ? -14.099 1.449 -18.500 1.00 95.38 174 SER A C 1
ATOM 1215 O O . SER A 1 174 ? -12.921 1.661 -18.789 1.00 95.38 174 SER A O 1
ATOM 1217 N N . PRO A 1 175 ? -15.068 1.674 -19.411 1.00 92.31 175 PRO A N 1
ATOM 1218 C CA . PRO A 1 175 ? -14.788 2.020 -20.812 1.00 92.31 175 PRO A CA 1
ATOM 1219 C C . PRO A 1 175 ? -13.955 3.293 -21.038 1.00 92.31 175 PRO A C 1
ATOM 1221 O O . PRO A 1 175 ? -13.356 3.435 -22.098 1.00 92.31 175 PRO A O 1
ATOM 1224 N N . GLY A 1 176 ? -13.921 4.215 -20.069 1.00 92.38 176 GLY A N 1
ATOM 1225 C CA . GLY A 1 176 ? -13.166 5.473 -20.151 1.00 92.38 176 GLY A CA 1
ATOM 1226 C C . GLY A 1 176 ? -11.714 5.401 -19.662 1.00 92.38 176 GLY A C 1
ATOM 1227 O O . GLY A 1 176 ? -11.009 6.409 -19.735 1.00 92.38 176 GLY A O 1
ATOM 1228 N N . ASP A 1 177 ? -11.270 4.253 -19.148 1.00 96.88 177 ASP A N 1
ATOM 1229 C CA . ASP A 1 177 ? -9.902 4.075 -18.659 1.00 96.88 177 ASP A CA 1
ATOM 1230 C C . ASP A 1 177 ? -8.933 3.655 -19.773 1.00 96.88 177 ASP A C 1
ATOM 1232 O O . ASP A 1 177 ? -9.320 3.166 -20.837 1.00 96.88 177 ASP A O 1
ATOM 1236 N N . SER A 1 178 ? -7.637 3.854 -19.521 1.00 97.81 178 SER A N 1
ATOM 1237 C CA . SER A 1 178 ? -6.564 3.555 -20.472 1.00 97.81 178 SER A CA 1
ATOM 1238 C C . SER A 1 178 ? -6.573 2.088 -20.912 1.00 97.81 178 SER A C 1
ATOM 1240 O O . SER A 1 178 ? -6.912 1.194 -20.141 1.00 97.81 178 SER A O 1
ATOM 1242 N N . ALA A 1 179 ? -6.142 1.809 -22.146 1.00 98.31 179 ALA A N 1
ATOM 1243 C CA . ALA A 1 179 ? -6.072 0.435 -22.649 1.00 98.31 179 ALA A CA 1
ATOM 1244 C C . ALA A 1 179 ? -5.192 -0.462 -21.756 1.00 98.31 179 ALA A C 1
ATOM 1246 O O . ALA A 1 179 ? -4.136 -0.027 -21.301 1.00 98.31 179 ALA A O 1
ATOM 1247 N N . CYS A 1 180 ? -5.583 -1.729 -21.577 1.00 98.50 180 CYS A N 1
ATOM 1248 C CA . CYS A 1 180 ? -4.982 -2.660 -20.613 1.00 98.50 180 CYS A CA 1
ATOM 1249 C C . CYS A 1 180 ? -3.441 -2.677 -20.578 1.00 98.50 180 CYS A C 1
ATOM 1251 O O . CYS A 1 180 ? -2.837 -2.580 -19.510 1.00 98.50 180 CYS A O 1
ATOM 1253 N N . GLY A 1 181 ? -2.788 -2.758 -21.742 1.00 98.38 181 GLY A N 1
ATOM 1254 C CA . GLY A 1 181 ? -1.325 -2.839 -21.857 1.00 98.38 181 GLY A CA 1
ATOM 1255 C C . GLY A 1 181 ? -0.567 -1.520 -21.646 1.00 98.38 181 GLY A C 1
ATOM 1256 O O . GLY A 1 181 ? 0.659 -1.513 -21.723 1.00 98.38 181 GLY A O 1
ATOM 1257 N N . THR A 1 182 ? -1.267 -0.407 -21.424 1.00 98.50 182 THR A N 1
ATOM 1258 C CA . THR A 1 182 ? -0.675 0.933 -21.312 1.00 98.50 182 THR A CA 1
ATOM 1259 C C . THR A 1 182 ? 0.039 1.117 -19.974 1.00 98.50 182 THR A C 1
ATOM 1261 O O . THR A 1 182 ? -0.433 0.665 -18.936 1.00 98.50 182 THR A O 1
ATOM 1264 N N . THR A 1 183 ? 1.170 1.823 -19.977 1.00 98.38 183 THR A N 1
ATOM 1265 C CA . THR A 1 183 ? 1.850 2.280 -18.754 1.00 98.38 183 THR A CA 1
ATOM 1266 C C . THR A 1 183 ? 1.998 3.794 -18.805 1.00 98.38 183 THR A C 1
ATOM 1268 O O . THR A 1 183 ? 3.002 4.316 -19.282 1.00 98.38 183 THR A O 1
ATOM 1271 N N . ALA A 1 184 ? 0.953 4.497 -18.379 1.00 97.56 184 ALA A N 1
ATOM 1272 C CA . ALA A 1 184 ? 0.892 5.953 -18.354 1.00 97.56 184 ALA A CA 1
ATOM 1273 C C . ALA A 1 184 ? -0.161 6.415 -17.340 1.00 97.56 184 ALA A C 1
ATOM 1275 O O . ALA A 1 184 ? -1.047 5.641 -16.972 1.00 97.56 184 ALA A O 1
ATOM 1276 N N . ALA A 1 185 ? -0.092 7.686 -16.933 1.00 96.06 185 ALA A N 1
ATOM 1277 C CA . ALA A 1 185 ? -1.125 8.300 -16.107 1.00 96.06 185 ALA A CA 1
ATOM 1278 C C . ALA A 1 185 ? -2.524 8.098 -16.739 1.00 96.06 185 ALA A C 1
ATOM 1280 O O . ALA A 1 185 ? -2.655 8.186 -17.961 1.00 96.06 185 ALA A O 1
ATOM 1281 N N . PRO A 1 186 ? -3.568 7.820 -15.936 1.00 97.44 186 PRO A N 1
ATOM 1282 C CA . PRO A 1 186 ? -3.595 7.819 -14.467 1.00 97.44 186 PRO A CA 1
ATOM 1283 C C . PRO A 1 186 ? -3.120 6.505 -13.814 1.00 97.44 186 PRO A C 1
ATOM 1285 O O . PRO A 1 186 ? -3.291 6.344 -12.608 1.00 97.44 186 PRO A O 1
ATOM 1288 N N . PHE A 1 187 ? -2.552 5.564 -14.580 1.00 98.44 187 PHE A N 1
ATOM 1289 C CA . PHE A 1 187 ? -2.196 4.208 -14.132 1.00 98.44 187 PHE A CA 1
ATOM 1290 C C . PHE A 1 187 ? -3.407 3.416 -13.604 1.00 98.44 187 PHE A C 1
ATOM 1292 O O . PHE A 1 187 ? -3.315 2.631 -12.660 1.00 98.44 187 PHE A O 1
ATOM 1299 N N . ILE A 1 188 ? -4.559 3.656 -14.230 1.00 98.62 188 ILE A N 1
ATOM 1300 C CA . ILE A 1 188 ? -5.821 2.944 -14.042 1.00 98.62 188 ILE A CA 1
ATOM 1301 C C . ILE A 1 188 ? -6.254 2.529 -15.446 1.00 98.62 188 ILE A C 1
ATOM 1303 O O . ILE A 1 188 ? -6.438 3.394 -16.309 1.00 98.62 188 ILE A O 1
ATOM 1307 N N . ASN A 1 189 ? -6.333 1.222 -15.690 1.00 98.62 189 ASN A N 1
ATOM 1308 C CA . ASN A 1 189 ? -6.521 0.685 -17.032 1.00 98.62 189 ASN A CA 1
ATOM 1309 C C . ASN A 1 189 ? -7.754 -0.207 -17.116 1.00 98.62 189 ASN A C 1
ATOM 1311 O O . ASN A 1 189 ? -7.952 -1.083 -16.276 1.00 98.62 189 ASN A O 1
ATOM 1315 N N . ASN A 1 190 ? -8.486 -0.088 -18.217 1.00 98.38 190 ASN A N 1
ATOM 1316 C CA . ASN A 1 190 ? -9.514 -1.042 -18.579 1.00 98.38 190 ASN A CA 1
ATOM 1317 C C . ASN A 1 190 ? -8.879 -2.330 -19.119 1.00 98.38 190 ASN A C 1
ATOM 1319 O O . ASN A 1 190 ? -8.309 -2.358 -20.216 1.00 98.38 190 ASN A O 1
ATOM 1323 N N . CYS A 1 191 ? -9.015 -3.408 -18.354 1.00 98.31 191 CYS A N 1
ATOM 1324 C CA . CYS A 1 191 ? -8.637 -4.763 -18.746 1.00 98.31 191 CYS A CA 1
ATOM 1325 C C . CYS A 1 191 ? -9.830 -5.726 -18.771 1.00 98.31 191 CYS A C 1
ATOM 1327 O O . CYS A 1 191 ? -9.620 -6.937 -18.845 1.00 98.31 191 CYS A O 1
ATOM 1329 N N . GLY A 1 192 ? -11.066 -5.222 -18.652 1.00 97.56 192 GLY A N 1
ATOM 1330 C CA . GLY A 1 192 ? -12.242 -6.063 -18.414 1.00 97.56 192 GLY A CA 1
ATOM 1331 C C . GLY A 1 192 ? -12.130 -6.876 -17.118 1.00 97.56 192 GLY A C 1
ATOM 1332 O O . GLY A 1 192 ? -12.672 -7.975 -17.028 1.00 97.56 192 GLY A O 1
ATOM 1333 N N . TYR A 1 193 ? -11.373 -6.373 -16.136 1.00 97.31 193 TYR A N 1
ATOM 1334 C CA . TYR A 1 193 ? -11.035 -7.083 -14.905 1.00 97.31 193 TYR A CA 1
ATOM 1335 C C . TYR A 1 193 ? -11.192 -6.141 -13.710 1.00 97.31 193 TYR A C 1
ATOM 1337 O O . TYR A 1 193 ? -10.390 -5.228 -13.529 1.00 97.31 193 TYR A O 1
ATOM 1345 N N . ARG A 1 194 ? -12.220 -6.367 -12.880 1.00 96.25 194 ARG A N 1
ATOM 1346 C CA . ARG A 1 194 ? -12.497 -5.574 -11.668 1.00 96.25 194 ARG A CA 1
ATOM 1347 C C . ARG A 1 194 ? -11.551 -5.967 -10.534 1.00 96.25 194 ARG A C 1
ATOM 1349 O O . ARG A 1 194 ? -11.909 -6.759 -9.662 1.00 96.25 194 ARG A O 1
ATOM 1356 N N . GLN A 1 195 ? -10.331 -5.433 -10.538 1.00 98.50 195 GLN A N 1
ATOM 1357 C CA . GLN A 1 195 ? -9.283 -5.881 -9.618 1.00 98.50 195 GLN A CA 1
ATOM 1358 C C . GLN A 1 195 ? -9.606 -5.616 -8.143 1.00 98.50 195 GLN A C 1
ATOM 1360 O O . GLN A 1 195 ? -9.320 -6.468 -7.305 1.00 98.50 195 GLN A O 1
ATOM 1365 N N . ALA A 1 196 ? -10.254 -4.493 -7.824 1.00 98.00 196 ALA A N 1
ATOM 1366 C CA . ALA A 1 196 ? -10.724 -4.208 -6.469 1.00 98.00 196 ALA A CA 1
ATOM 1367 C C . ALA A 1 196 ? -11.695 -5.286 -5.948 1.00 98.00 196 ALA A C 1
ATOM 1369 O O . ALA A 1 196 ? -11.521 -5.796 -4.839 1.00 98.00 196 ALA A O 1
ATOM 1370 N N . ASN A 1 197 ? -12.668 -5.704 -6.768 1.00 96.81 197 ASN A N 1
ATOM 1371 C CA . ASN A 1 197 ? -13.605 -6.779 -6.426 1.00 96.81 197 ASN A CA 1
ATOM 1372 C C . ASN A 1 197 ? -12.876 -8.106 -6.196 1.00 96.81 197 ASN A C 1
ATOM 1374 O O . ASN A 1 197 ? -13.193 -8.837 -5.262 1.00 96.81 197 ASN A O 1
ATOM 1378 N N . GLU A 1 198 ? -11.895 -8.415 -7.040 1.00 98.19 198 GLU A N 1
ATOM 1379 C CA . GLU A 1 198 ? -11.109 -9.648 -6.964 1.00 98.19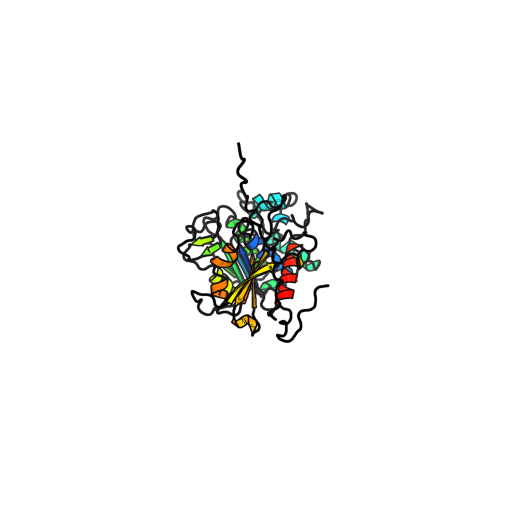 198 GLU A CA 1
ATOM 1380 C C . GLU A 1 198 ? -10.239 -9.705 -5.705 1.00 98.19 198 GLU A C 1
ATOM 1382 O O . GLU A 1 198 ? -10.161 -10.754 -5.061 1.00 98.19 198 GLU A O 1
ATOM 1387 N N . ILE A 1 199 ? -9.635 -8.577 -5.321 1.00 98.88 199 ILE A N 1
ATOM 1388 C CA . ILE A 1 199 ? -8.889 -8.425 -4.066 1.00 98.88 199 ILE A CA 1
ATOM 1389 C C . ILE A 1 199 ? -9.825 -8.636 -2.875 1.00 98.88 199 ILE A C 1
ATOM 1391 O O . ILE A 1 199 ? -9.574 -9.501 -2.034 1.00 98.88 199 ILE A O 1
ATOM 1395 N N . LEU A 1 200 ? -10.919 -7.873 -2.806 1.00 98.69 200 LEU A N 1
ATOM 1396 C CA . LEU A 1 200 ? -11.834 -7.915 -1.667 1.00 98.69 200 LEU A CA 1
ATOM 1397 C C . LEU A 1 200 ? -12.526 -9.276 -1.544 1.00 98.69 200 LEU A C 1
ATOM 1399 O O . LEU A 1 200 ? -12.674 -9.781 -0.432 1.00 98.69 200 LEU A O 1
ATOM 1403 N N . SER A 1 201 ? -12.888 -9.911 -2.662 1.00 98.19 201 SER A N 1
ATOM 1404 C CA . SER A 1 201 ? -13.492 -11.242 -2.641 1.00 98.19 201 SER A CA 1
ATOM 1405 C C . SER A 1 201 ? -12.497 -12.333 -2.255 1.00 98.19 201 SER A C 1
ATOM 1407 O O . SER A 1 201 ? -12.856 -13.282 -1.560 1.00 98.19 201 SER A O 1
ATOM 1409 N N . TRP A 1 202 ? -11.226 -12.202 -2.636 1.00 98.69 202 TRP A N 1
ATOM 1410 C CA . TRP A 1 202 ? -10.207 -13.129 -2.154 1.00 98.69 202 TRP A CA 1
ATOM 1411 C C . TRP A 1 202 ? -10.022 -13.040 -0.635 1.00 98.69 202 TRP A C 1
ATOM 1413 O O . TRP A 1 202 ? -9.898 -14.063 0.042 1.00 98.69 202 TRP A O 1
ATOM 1423 N N . ILE A 1 203 ? -10.019 -11.816 -0.101 1.00 98.75 203 ILE A N 1
ATOM 1424 C CA . ILE A 1 203 ? -9.768 -11.556 1.317 1.00 98.75 203 ILE A CA 1
ATOM 1425 C C . ILE A 1 203 ? -10.959 -11.963 2.187 1.00 98.75 203 ILE A C 1
ATOM 1427 O O . ILE A 1 203 ? -10.783 -12.655 3.189 1.00 98.75 203 ILE A O 1
ATOM 1431 N N . TYR A 1 204 ? -12.167 -11.548 1.809 1.00 98.12 204 TYR A N 1
ATOM 1432 C CA . TYR A 1 204 ? -13.366 -11.695 2.637 1.00 98.12 204 TYR A CA 1
ATOM 1433 C C . TYR A 1 204 ? -14.273 -12.861 2.224 1.00 98.12 204 TYR A C 1
ATOM 1435 O O . TYR A 1 204 ? -15.262 -13.135 2.905 1.00 98.12 204 TYR A O 1
ATOM 1443 N N . GLY A 1 205 ? -13.928 -13.573 1.149 1.00 96.75 205 GLY A N 1
ATOM 1444 C CA . GLY A 1 205 ? -14.759 -14.615 0.554 1.00 96.75 205 GLY A CA 1
ATOM 1445 C C . GLY A 1 205 ? -15.758 -14.062 -0.471 1.00 96.75 205 GLY A C 1
ATOM 1446 O O . GLY A 1 205 ? -15.630 -12.924 -0.931 1.00 96.75 205 GLY A O 1
ATOM 1447 N N . PRO A 1 206 ? -16.753 -14.866 -0.884 1.00 94.50 206 PRO A N 1
ATOM 1448 C CA . PRO A 1 206 ? -17.762 -14.429 -1.844 1.00 94.50 206 PRO A CA 1
ATOM 1449 C C . PRO A 1 206 ? -18.442 -13.129 -1.395 1.00 94.50 206 PRO A C 1
ATOM 1451 O O . PRO A 1 206 ? -18.991 -13.056 -0.295 1.00 94.50 206 PRO A O 1
ATOM 1454 N N . LEU A 1 207 ? -18.391 -12.107 -2.250 1.00 93.31 207 LEU A N 1
ATOM 1455 C CA . LEU A 1 207 ? -19.031 -10.817 -2.005 1.00 93.31 207 LEU A CA 1
ATOM 1456 C C . LEU A 1 207 ? -20.462 -10.809 -2.545 1.00 93.31 207 LEU A C 1
ATOM 1458 O O . LEU A 1 207 ? -20.780 -11.491 -3.520 1.00 93.31 207 LEU A O 1
ATOM 1462 N N . GLN A 1 208 ? -21.311 -9.978 -1.944 1.00 91.38 208 GLN A N 1
ATOM 1463 C CA . GLN A 1 208 ? -22.580 -9.584 -2.547 1.00 91.38 208 GLN A CA 1
ATOM 1464 C C . GLN A 1 208 ? -22.323 -8.864 -3.872 1.00 91.38 208 GLN A C 1
ATOM 1466 O O . GLN A 1 208 ? -21.311 -8.171 -4.025 1.00 91.38 208 GLN A O 1
ATOM 1471 N N . LYS A 1 209 ? -23.252 -9.024 -4.822 1.00 85.75 209 LYS A N 1
ATOM 1472 C CA . LYS A 1 209 ? -23.157 -8.396 -6.143 1.00 85.75 209 LYS A CA 1
ATOM 1473 C C . LYS A 1 209 ? -22.998 -6.879 -5.991 1.00 85.75 209 LYS A C 1
ATOM 1475 O O . LYS A 1 209 ? -23.739 -6.238 -5.248 1.00 85.75 209 LYS A O 1
ATOM 1480 N N . THR A 1 210 ? -22.025 -6.325 -6.707 1.00 80.62 210 THR A N 1
ATOM 1481 C CA . THR A 1 210 ? -21.786 -4.880 -6.761 1.00 80.62 210 THR A CA 1
ATOM 1482 C C . THR A 1 210 ? -22.886 -4.200 -7.552 1.00 80.62 210 THR A C 1
ATOM 1484 O O . THR A 1 210 ? -23.195 -4.637 -8.664 1.00 80.62 210 THR A O 1
ATOM 1487 N N . GLU A 1 211 ? -23.449 -3.139 -6.991 1.00 74.69 211 GLU A N 1
ATOM 1488 C CA . GLU A 1 211 ? -24.371 -2.260 -7.704 1.00 74.69 211 GLU A CA 1
ATOM 1489 C C . GLU A 1 211 ? -23.594 -1.166 -8.441 1.00 74.69 211 GLU A C 1
ATOM 1491 O O . GLU A 1 211 ? -22.540 -0.729 -7.981 1.00 74.69 211 GLU A O 1
ATOM 1496 N N . ASP A 1 212 ? -24.121 -0.709 -9.579 1.00 69.81 212 ASP A N 1
ATOM 1497 C CA . ASP A 1 212 ? -23.466 0.323 -10.400 1.00 69.81 212 ASP A CA 1
ATOM 1498 C C . ASP A 1 212 ? -23.465 1.707 -9.724 1.00 69.81 212 ASP A C 1
ATOM 1500 O O . ASP A 1 212 ? -22.724 2.602 -10.128 1.00 69.81 212 ASP A O 1
ATOM 1504 N N . ARG A 1 213 ? -24.300 1.904 -8.694 1.00 78.88 213 ARG A N 1
ATOM 1505 C CA . ARG A 1 213 ? -24.301 3.102 -7.848 1.00 78.88 213 ARG A CA 1
ATOM 1506 C C . ARG A 1 213 ? -24.028 2.697 -6.399 1.00 78.88 213 ARG A C 1
ATOM 1508 O O . ARG A 1 213 ? -24.916 2.129 -5.768 1.00 78.88 213 ARG A O 1
ATOM 1515 N N . PRO A 1 214 ? -22.833 2.982 -5.859 1.00 81.19 214 PRO A N 1
ATOM 1516 C CA . PRO A 1 214 ? -22.488 2.574 -4.505 1.00 81.19 214 PRO A CA 1
ATOM 1517 C C . PRO A 1 214 ? -23.287 3.381 -3.467 1.00 81.19 214 PRO A C 1
ATOM 1519 O O . PRO A 1 214 ? -23.147 4.600 -3.386 1.00 81.19 214 PRO A O 1
ATOM 1522 N N . ALA A 1 215 ? -24.107 2.705 -2.656 1.00 88.44 215 ALA A N 1
ATOM 1523 C CA . ALA A 1 215 ? -24.843 3.307 -1.541 1.00 88.44 215 ALA A CA 1
ATOM 1524 C C . ALA A 1 215 ? -23.897 3.658 -0.377 1.00 88.44 215 ALA A C 1
ATOM 1526 O O . ALA A 1 215 ? -23.441 2.781 0.361 1.00 88.44 215 ALA A O 1
ATOM 1527 N N . GLY A 1 216 ? -23.554 4.938 -0.254 1.00 93.81 216 GLY A N 1
ATOM 1528 C CA . GLY A 1 216 ? -22.612 5.458 0.733 1.00 93.81 216 GLY A CA 1
ATOM 1529 C C . GLY A 1 216 ? -22.019 6.796 0.308 1.00 93.81 216 GLY A C 1
ATOM 1530 O O . GLY A 1 216 ? -22.369 7.348 -0.738 1.00 93.81 216 GLY A O 1
ATOM 1531 N N . GLN A 1 217 ? -21.076 7.307 1.096 1.00 96.31 217 GLN A N 1
ATOM 1532 C CA . GLN A 1 217 ? -20.430 8.591 0.830 1.00 96.31 217 GLN A CA 1
ATOM 1533 C C . GLN A 1 217 ? -18.912 8.456 0.771 1.00 96.31 217 GLN A C 1
ATOM 1535 O O . GLN A 1 217 ? -18.292 7.927 1.690 1.00 96.31 217 GLN A O 1
ATOM 1540 N N . LEU A 1 218 ? -18.317 8.977 -0.307 1.00 97.75 218 LEU A N 1
ATOM 1541 C CA . LEU A 1 218 ? -16.884 9.250 -0.384 1.00 97.75 218 LEU A CA 1
ATOM 1542 C C . LEU A 1 218 ? -16.650 10.674 0.123 1.00 97.75 218 LEU A C 1
ATOM 1544 O O . LEU A 1 218 ? -17.030 11.636 -0.548 1.00 97.75 218 LEU A O 1
ATOM 1548 N N . THR A 1 219 ? -16.035 10.803 1.292 1.00 97.38 219 THR A N 1
ATOM 1549 C CA . THR A 1 219 ? -15.742 12.089 1.929 1.00 97.38 219 THR A CA 1
ATOM 1550 C C . THR A 1 219 ? -14.241 12.302 2.067 1.00 97.38 219 THR A C 1
ATOM 1552 O O . THR A 1 219 ? -13.450 11.358 2.044 1.00 97.38 219 THR A O 1
ATOM 1555 N N . MET A 1 220 ? -13.847 13.570 2.171 1.00 97.88 220 MET A N 1
ATOM 1556 C CA . MET A 1 220 ? -12.477 13.972 2.471 1.00 97.88 220 MET A CA 1
ATOM 1557 C C . MET A 1 220 ? -12.311 14.236 3.971 1.00 97.88 220 MET A C 1
ATOM 1559 O O . MET A 1 220 ? -13.263 14.668 4.624 1.00 97.88 220 MET A O 1
ATOM 1563 N N . PHE A 1 221 ? -11.108 14.028 4.502 1.00 98.50 221 PHE A N 1
ATOM 1564 C CA . PHE A 1 221 ? -10.765 14.343 5.888 1.00 98.50 221 PHE A CA 1
ATOM 1565 C C . PHE A 1 221 ? -9.344 14.907 6.017 1.00 98.50 221 PHE A C 1
ATOM 1567 O O . PHE A 1 221 ? -8.481 14.639 5.184 1.00 98.50 221 PHE A O 1
ATOM 1574 N N . ASP A 1 222 ? -9.111 15.674 7.079 1.00 98.19 222 ASP A N 1
ATOM 1575 C CA . ASP A 1 222 ? -7.813 16.234 7.450 1.00 98.19 222 ASP A CA 1
ATOM 1576 C C . ASP A 1 222 ? -6.860 15.143 7.964 1.00 98.19 222 ASP A C 1
ATOM 1578 O O . ASP A 1 222 ? -7.163 14.458 8.948 1.00 98.19 222 ASP A O 1
ATOM 1582 N N . GLN A 1 223 ? -5.701 14.983 7.314 1.00 98.25 223 GLN A N 1
ATOM 1583 C CA . GLN A 1 223 ? -4.684 14.021 7.753 1.00 98.25 223 GLN A CA 1
ATOM 1584 C C . GLN A 1 223 ? -3.681 14.600 8.758 1.00 98.25 223 GLN A C 1
ATOM 1586 O O . GLN A 1 223 ? -2.945 13.821 9.366 1.00 98.25 223 GLN A O 1
ATOM 1591 N N . ALA A 1 224 ? -3.644 15.922 8.966 1.00 97.81 224 ALA A N 1
ATOM 1592 C CA . ALA A 1 224 ? -2.666 16.569 9.842 1.00 97.81 224 ALA A CA 1
ATOM 1593 C C . ALA A 1 224 ? -2.650 16.003 11.278 1.00 97.81 224 ALA A C 1
ATOM 1595 O O . ALA A 1 224 ? -1.556 15.781 11.803 1.00 97.81 224 ALA A O 1
ATOM 1596 N N . PRO A 1 225 ? -3.796 15.652 11.905 1.00 98.12 225 PRO A N 1
ATOM 1597 C CA . PRO A 1 225 ? -3.792 15.014 13.225 1.00 98.12 225 PRO A CA 1
ATOM 1598 C C . PRO A 1 225 ? -3.066 13.659 13.281 1.00 98.12 225 PRO A C 1
ATOM 1600 O O . PRO A 1 225 ? -2.686 13.215 14.362 1.00 98.12 225 PRO A O 1
ATOM 1603 N N . PHE A 1 226 ? -2.875 12.990 12.139 1.00 98.44 226 PHE A N 1
ATOM 1604 C CA . PHE A 1 226 ? -2.202 11.690 12.041 1.00 98.44 226 PHE A CA 1
ATOM 1605 C C . PHE A 1 226 ? -0.718 11.799 11.664 1.00 98.44 226 PHE A C 1
ATOM 1607 O O . PHE A 1 226 ? -0.006 10.800 11.752 1.00 98.44 226 PHE A O 1
ATOM 1614 N N . ASP A 1 227 ? -0.245 12.990 11.288 1.00 97.62 227 ASP A N 1
ATOM 1615 C CA . ASP A 1 227 ? 1.163 13.298 11.014 1.00 97.62 227 ASP A CA 1
ATOM 1616 C C . ASP A 1 227 ? 1.555 14.666 11.613 1.00 97.62 227 ASP A C 1
ATOM 1618 O O . ASP A 1 227 ? 1.968 15.575 10.890 1.00 97.62 227 ASP A O 1
ATOM 1622 N N . PRO A 1 228 ? 1.428 14.855 12.941 1.00 95.81 228 PRO A N 1
ATOM 1623 C CA . PRO A 1 228 ? 1.580 16.169 13.573 1.00 95.81 228 PRO A CA 1
ATOM 1624 C C . PRO A 1 228 ? 2.986 16.766 13.417 1.00 95.81 228 PRO A C 1
ATOM 1626 O O . PRO A 1 228 ? 3.154 17.982 13.463 1.00 95.81 228 PRO A O 1
ATOM 1629 N N . ALA A 1 229 ? 4.001 15.918 13.230 1.00 94.44 229 ALA A N 1
ATOM 1630 C CA . ALA A 1 229 ? 5.383 16.331 12.995 1.00 94.44 229 ALA A CA 1
ATOM 1631 C C . ALA A 1 229 ? 5.750 16.413 11.499 1.00 94.44 229 ALA A C 1
ATOM 1633 O O . ALA A 1 229 ? 6.890 16.744 11.175 1.00 94.44 229 ALA A O 1
ATOM 1634 N N . GLY A 1 230 ? 4.828 16.077 10.587 1.00 95.56 230 GLY A N 1
ATOM 1635 C CA . GLY A 1 230 ? 5.072 16.035 9.141 1.00 95.56 230 GLY A CA 1
ATOM 1636 C C . GLY A 1 230 ? 6.082 14.970 8.691 1.00 95.56 230 GLY A C 1
ATOM 1637 O O . GLY A 1 230 ? 6.600 15.041 7.575 1.00 95.56 230 GLY A O 1
ATOM 1638 N N . ALA A 1 231 ? 6.417 14.007 9.555 1.00 95.88 231 ALA A N 1
ATOM 1639 C CA . ALA A 1 231 ? 7.440 12.999 9.296 1.00 95.88 231 ALA A CA 1
ATOM 1640 C C . ALA A 1 231 ? 6.968 11.947 8.285 1.00 95.88 231 ALA A C 1
ATOM 1642 O O . ALA A 1 231 ? 7.765 11.463 7.482 1.00 95.88 231 ALA A O 1
ATOM 1643 N N . ALA A 1 232 ? 5.676 11.608 8.293 1.00 97.19 232 ALA A N 1
ATOM 1644 C CA . ALA A 1 232 ? 5.088 10.655 7.357 1.00 97.19 232 ALA A CA 1
ATOM 1645 C C . ALA A 1 232 ? 4.882 11.249 5.955 1.00 97.19 232 ALA A C 1
ATOM 1647 O O . ALA A 1 232 ? 4.641 10.498 5.003 1.00 97.19 232 ALA A O 1
ATOM 1648 N N . THR A 1 233 ? 5.039 12.569 5.799 1.00 96.88 233 THR A N 1
ATOM 1649 C CA . THR A 1 233 ? 4.838 13.319 4.547 1.00 96.88 233 THR A CA 1
ATOM 1650 C C . THR A 1 233 ? 3.441 13.109 3.967 1.00 96.88 233 THR A C 1
ATOM 1652 O O . THR A 1 233 ? 3.266 12.975 2.754 1.00 96.88 233 THR A O 1
ATOM 1655 N N . LEU A 1 234 ? 2.437 13.018 4.841 1.00 98.12 234 LEU A N 1
ATOM 1656 C CA . LEU A 1 234 ? 1.056 12.879 4.398 1.00 98.12 234 LEU A CA 1
ATOM 1657 C C . LEU A 1 234 ? 0.595 14.131 3.640 1.00 98.12 234 LEU A C 1
ATOM 1659 O O . LEU A 1 234 ? 1.008 15.252 3.940 1.00 98.12 234 LEU A O 1
ATOM 1663 N N . GLY A 1 235 ? -0.275 13.933 2.647 1.00 96.44 235 GLY A N 1
ATOM 1664 C CA . GLY A 1 235 ? -1.029 15.030 2.037 1.00 96.44 235 GLY A CA 1
ATOM 1665 C C . GLY A 1 235 ? -1.962 15.694 3.058 1.00 96.44 235 GLY A C 1
ATOM 1666 O O . GLY A 1 235 ? -2.290 15.078 4.073 1.00 96.44 235 GLY A O 1
ATOM 1667 N N . PRO A 1 236 ? -2.442 16.925 2.822 1.00 95.62 236 PRO A N 1
ATOM 1668 C CA . PRO A 1 236 ? -3.377 17.576 3.743 1.00 95.62 236 PRO A CA 1
ATOM 1669 C C . PRO A 1 236 ? -4.736 16.859 3.807 1.00 95.62 236 PRO A C 1
ATOM 1671 O O . PRO A 1 236 ? -5.455 16.979 4.795 1.00 95.62 236 PRO A O 1
ATOM 1674 N N . ILE A 1 237 ? -5.093 16.111 2.758 1.00 96.69 237 ILE A N 1
ATOM 1675 C CA . ILE A 1 237 ? -6.404 15.482 2.597 1.00 96.69 237 ILE A CA 1
ATOM 1676 C C . ILE A 1 237 ? -6.246 13.974 2.424 1.00 96.69 237 ILE A C 1
ATOM 1678 O O . ILE A 1 237 ? -5.475 13.530 1.582 1.00 96.69 237 ILE A O 1
ATOM 1682 N N . GLY A 1 238 ? -7.030 13.204 3.174 1.00 98.44 238 GLY A N 1
ATOM 1683 C CA . GLY A 1 238 ? -7.302 11.789 2.942 1.00 98.44 238 GLY A CA 1
ATOM 1684 C C . GLY A 1 238 ? -8.742 11.596 2.477 1.00 98.44 238 GLY A C 1
ATOM 1685 O O . GLY A 1 238 ? -9.571 12.491 2.650 1.00 98.44 238 GLY A O 1
ATOM 1686 N N . TYR A 1 239 ? -9.066 10.431 1.913 1.00 98.81 239 TYR A N 1
ATOM 1687 C CA . TYR A 1 239 ? -10.453 10.089 1.581 1.00 98.81 239 TYR A CA 1
ATOM 1688 C C . TYR A 1 239 ? -10.927 8.854 2.335 1.00 98.81 239 TYR A C 1
ATOM 1690 O O . TYR A 1 239 ? -10.152 7.939 2.615 1.00 98.81 239 TYR A O 1
ATOM 1698 N N . VAL A 1 240 ? -12.218 8.805 2.635 1.00 98.75 240 VAL A N 1
ATOM 1699 C CA . VAL A 1 240 ? -12.873 7.631 3.205 1.00 98.75 240 VAL A CA 1
ATOM 1700 C C . VAL A 1 240 ? -14.211 7.411 2.514 1.00 98.75 240 VAL A C 1
ATOM 1702 O O . VAL A 1 240 ? -15.008 8.336 2.372 1.00 98.75 240 VAL A O 1
ATOM 1705 N N . TYR A 1 241 ? -14.445 6.187 2.050 1.00 98.62 241 TYR A N 1
ATOM 1706 C CA . TYR A 1 241 ? -15.749 5.746 1.584 1.00 98.62 241 TYR A CA 1
ATOM 1707 C C . TYR A 1 241 ? -16.457 4.968 2.687 1.00 98.62 241 TYR A C 1
ATOM 1709 O O . TYR A 1 241 ? -15.929 3.974 3.196 1.00 98.62 241 TYR A O 1
ATOM 1717 N N . VAL A 1 242 ? -17.659 5.413 3.035 1.00 97.94 242 VAL A N 1
ATOM 1718 C CA . VAL A 1 242 ? -18.480 4.821 4.091 1.00 97.94 242 VAL A CA 1
ATOM 1719 C C . VAL A 1 242 ? -19.800 4.359 3.483 1.00 97.94 242 VAL A C 1
ATOM 1721 O O . VAL A 1 242 ? -20.593 5.202 3.061 1.00 97.94 242 VAL A O 1
ATOM 1724 N N . PRO A 1 243 ? -20.055 3.040 3.416 1.00 97.00 243 PRO A N 1
ATOM 1725 C CA . PRO A 1 243 ? -21.369 2.523 3.051 1.00 97.00 243 PRO A CA 1
ATOM 1726 C C . PRO A 1 243 ? -22.453 3.012 4.016 1.00 97.00 243 PRO A C 1
ATOM 1728 O O . PRO A 1 243 ? -22.219 3.035 5.225 1.00 97.00 243 PRO A O 1
ATOM 1731 N N . ASP A 1 244 ? -23.668 3.275 3.527 1.00 94.88 244 ASP A N 1
ATOM 1732 C CA . ASP A 1 244 ? -24.786 3.753 4.369 1.00 94.88 244 ASP A CA 1
ATOM 1733 C C . ASP A 1 244 ? -25.080 2.813 5.555 1.00 94.88 244 ASP A C 1
ATOM 1735 O O . ASP A 1 244 ? -25.457 3.236 6.649 1.00 94.88 244 ASP A O 1
ATOM 1739 N N . ALA A 1 245 ? -24.866 1.507 5.365 1.00 93.81 245 ALA A N 1
ATOM 1740 C CA . ALA A 1 245 ? -25.025 0.507 6.417 1.00 93.81 245 ALA A CA 1
ATOM 1741 C C . ALA A 1 245 ? -24.037 0.694 7.590 1.00 93.81 245 ALA A C 1
ATOM 1743 O O . ALA A 1 245 ? -24.353 0.326 8.724 1.00 93.81 245 ALA A O 1
ATOM 1744 N N . CYS A 1 246 ? -22.856 1.264 7.340 1.00 95.38 246 CYS A N 1
ATOM 1745 C CA . CYS A 1 246 ? -21.792 1.428 8.333 1.00 95.38 246 CYS A CA 1
ATOM 1746 C C . CYS A 1 246 ? -22.051 2.569 9.324 1.00 95.38 246 CYS A C 1
ATOM 1748 O O . CYS A 1 246 ? -21.522 2.547 10.441 1.00 95.38 246 CYS A O 1
ATOM 1750 N N . GLU A 1 247 ? -22.952 3.490 8.977 1.00 90.25 247 GLU A N 1
ATOM 1751 C CA . GLU A 1 247 ? -23.449 4.529 9.885 1.00 90.25 247 GLU A CA 1
ATOM 1752 C C . GLU A 1 247 ? -24.167 3.928 11.102 1.00 90.25 247 GLU A C 1
ATOM 1754 O O . GLU A 1 247 ? -24.138 4.486 12.196 1.00 90.25 247 GLU A O 1
ATOM 1759 N N . LYS A 1 248 ? -24.781 2.748 10.938 1.00 88.25 248 LYS A N 1
ATOM 1760 C CA . LYS A 1 248 ? -25.631 2.120 11.964 1.00 88.25 248 LYS A CA 1
ATOM 1761 C C . LYS A 1 248 ? -25.128 0.761 12.450 1.00 88.25 248 LYS A C 1
ATOM 1763 O O . LYS A 1 248 ? -25.562 0.306 13.504 1.00 88.25 248 LYS A O 1
ATOM 1768 N N . ALA A 1 249 ? -24.238 0.101 11.710 1.00 89.50 249 ALA A N 1
ATOM 1769 C CA . ALA A 1 249 ? -23.772 -1.249 12.015 1.00 89.50 249 ALA A CA 1
ATOM 1770 C C . ALA A 1 249 ? -22.252 -1.383 11.898 1.00 89.50 249 ALA A C 1
ATOM 1772 O O . ALA A 1 249 ? -21.620 -0.729 11.071 1.00 89.50 249 ALA A O 1
ATOM 1773 N N . ALA A 1 250 ? -21.662 -2.265 12.712 1.00 90.50 250 ALA A N 1
ATOM 1774 C CA . ALA A 1 250 ? -20.235 -2.564 12.637 1.00 90.50 250 ALA A CA 1
ATOM 1775 C C . ALA A 1 250 ? -19.843 -3.034 11.225 1.00 90.50 250 ALA A C 1
ATOM 1777 O O . ALA A 1 250 ? -20.511 -3.885 10.618 1.00 90.50 250 ALA A O 1
ATOM 1778 N N . CYS A 1 251 ? -18.747 -2.466 10.729 1.00 96.56 251 CYS A N 1
ATOM 1779 C CA . CYS A 1 251 ? -18.200 -2.712 9.403 1.00 96.56 251 CYS A CA 1
ATOM 1780 C C . CYS A 1 251 ? -16.733 -3.110 9.481 1.00 96.56 251 CYS A C 1
ATOM 1782 O O . CYS A 1 251 ? -16.042 -2.827 10.458 1.00 96.56 251 CYS A O 1
ATOM 1784 N N . ARG A 1 252 ? -16.267 -3.766 8.422 1.00 97.94 252 ARG A N 1
ATOM 1785 C CA . ARG A 1 252 ? -14.845 -4.042 8.205 1.00 97.94 252 ARG A CA 1
ATOM 1786 C C . ARG A 1 252 ? -14.151 -2.779 7.708 1.00 97.94 252 ARG A C 1
ATOM 1788 O O . ARG A 1 252 ? -14.822 -1.867 7.226 1.00 97.94 252 ARG A O 1
ATOM 1795 N N . ILE A 1 253 ? -12.823 -2.763 7.750 1.00 98.69 253 ILE A N 1
ATOM 1796 C CA . ILE A 1 253 ? -12.018 -1.693 7.155 1.00 98.69 253 ILE A CA 1
ATOM 1797 C C . ILE A 1 253 ? -11.112 -2.288 6.078 1.00 98.69 253 ILE A C 1
ATOM 1799 O O . ILE A 1 253 ? -10.429 -3.283 6.319 1.00 98.69 253 ILE A O 1
ATOM 1803 N N . HIS A 1 254 ? -11.084 -1.669 4.903 1.00 98.94 254 HIS A N 1
ATOM 1804 C CA . HIS A 1 254 ? -10.067 -1.906 3.887 1.00 98.94 254 HIS A CA 1
ATOM 1805 C C . HIS A 1 254 ? -9.270 -0.623 3.655 1.00 98.94 254 HIS A C 1
ATOM 1807 O O . HIS A 1 254 ? -9.862 0.425 3.420 1.00 98.94 254 HIS A O 1
ATOM 1813 N N . VAL A 1 255 ? -7.942 -0.684 3.705 1.00 98.94 255 VAL A N 1
ATOM 1814 C CA . VAL A 1 255 ? -7.087 0.453 3.331 1.00 98.94 255 VAL A CA 1
ATOM 1815 C C . VAL A 1 255 ? -6.584 0.249 1.910 1.00 98.94 255 VAL A C 1
ATOM 1817 O O . VAL A 1 255 ? -5.956 -0.769 1.640 1.00 98.94 255 VAL A O 1
ATOM 1820 N N . ALA A 1 256 ? -6.832 1.198 1.013 1.00 98.94 256 ALA A N 1
ATOM 1821 C CA . ALA A 1 256 ? -6.387 1.139 -0.376 1.00 98.94 256 ALA A CA 1
ATOM 1822 C C . ALA A 1 256 ? -5.326 2.217 -0.651 1.00 98.94 256 ALA A C 1
ATOM 1824 O O . ALA A 1 256 ? -5.628 3.405 -0.765 1.00 98.94 256 ALA A O 1
ATOM 1825 N N . PHE A 1 257 ? -4.073 1.789 -0.787 1.00 98.94 257 PHE A N 1
ATOM 1826 C CA . PHE A 1 257 ? -2.919 2.649 -1.033 1.00 98.94 257 PHE A CA 1
ATOM 1827 C C . PHE A 1 257 ? -2.723 2.906 -2.529 1.00 98.94 257 PHE A C 1
ATOM 1829 O O . PHE A 1 257 ? -2.496 1.978 -3.311 1.00 98.94 257 PHE A O 1
ATOM 1836 N N . HIS A 1 258 ? -2.774 4.176 -2.924 1.00 98.88 258 HIS A N 1
ATOM 1837 C CA . HIS A 1 258 ? -2.461 4.600 -4.288 1.00 98.88 258 HIS A CA 1
ATOM 1838 C C . HIS A 1 258 ? -0.982 4.352 -4.644 1.00 98.88 258 HIS A C 1
ATOM 1840 O O . HIS A 1 258 ? -0.128 4.244 -3.765 1.00 98.88 258 HIS A O 1
ATOM 1846 N N . GLY A 1 259 ? -0.654 4.287 -5.935 1.00 98.69 259 GLY A N 1
ATOM 1847 C CA . GLY A 1 259 ? 0.729 4.238 -6.411 1.00 98.69 259 GLY A CA 1
ATOM 1848 C C . GLY A 1 259 ? 1.399 5.611 -6.499 1.00 98.69 259 GLY A C 1
ATOM 1849 O O . GLY A 1 259 ? 0.792 6.654 -6.248 1.00 98.69 259 GLY A O 1
ATOM 1850 N N . CYS A 1 260 ? 2.668 5.629 -6.906 1.00 98.62 260 CYS A N 1
ATOM 1851 C CA . CYS A 1 260 ? 3.347 6.875 -7.262 1.00 98.62 260 CYS A CA 1
ATOM 1852 C C . CYS A 1 260 ? 2.543 7.628 -8.332 1.00 98.62 260 CYS A C 1
ATOM 1854 O O . CYS A 1 260 ? 1.974 7.007 -9.227 1.00 98.62 260 CYS A O 1
ATOM 1856 N N . LEU A 1 261 ? 2.524 8.959 -8.269 1.00 98.19 261 LEU A N 1
ATOM 1857 C CA . LEU A 1 261 ? 1.763 9.830 -9.172 1.00 98.19 261 LEU A CA 1
ATOM 1858 C C . LEU A 1 261 ? 0.234 9.638 -9.143 1.00 98.19 261 LEU A C 1
ATOM 1860 O O . LEU A 1 261 ? -0.453 10.197 -9.997 1.00 98.19 261 LEU A O 1
ATOM 1864 N N . GLN A 1 262 ? -0.302 8.889 -8.173 1.00 98.12 262 GLN A N 1
ATOM 1865 C CA . GLN A 1 262 ? -1.741 8.636 -8.040 1.00 98.12 262 GLN A CA 1
ATOM 1866 C C . GLN A 1 262 ? -2.384 9.273 -6.801 1.00 98.12 262 GLN A C 1
ATOM 1868 O O . GLN A 1 262 ? -3.588 9.119 -6.610 1.00 98.12 262 GLN A O 1
ATOM 1873 N N . GLY A 1 263 ? -1.597 9.982 -5.985 1.00 96.44 263 GLY A N 1
ATOM 1874 C CA . GLY A 1 263 ? -2.098 10.711 -4.821 1.00 96.44 263 GLY A CA 1
ATOM 1875 C C . GLY A 1 263 ? -2.970 11.912 -5.194 1.00 96.44 263 GLY A C 1
ATOM 1876 O O . GLY A 1 263 ? -3.044 12.327 -6.358 1.00 96.44 263 GLY A O 1
ATOM 1877 N N . GLU A 1 264 ? -3.587 12.516 -4.190 1.00 95.62 264 GLU A N 1
ATOM 1878 C CA . GLU A 1 264 ? -4.492 13.660 -4.283 1.00 95.62 264 GLU A CA 1
ATOM 1879 C C . GLU A 1 264 ? -3.877 14.849 -5.021 1.00 95.62 264 GLU A C 1
ATOM 1881 O O . GLU A 1 264 ? -4.524 15.442 -5.883 1.00 95.62 264 GLU A O 1
ATOM 1886 N N . GLY A 1 265 ? -2.596 15.138 -4.782 1.00 94.38 265 GLY A N 1
ATOM 1887 C CA . GLY A 1 265 ? -1.881 16.222 -5.459 1.00 94.38 265 GLY A CA 1
ATOM 1888 C C . GLY A 1 265 ? -1.677 16.000 -6.965 1.00 94.38 265 GLY A C 1
ATOM 1889 O O . GLY A 1 265 ? -1.210 16.903 -7.662 1.00 94.38 265 GLY A O 1
ATOM 1890 N N . LYS A 1 266 ? -1.981 14.802 -7.484 1.00 96.50 266 LYS A N 1
ATOM 1891 C CA . LYS A 1 266 ? -1.856 14.446 -8.907 1.00 96.50 266 LYS A CA 1
ATOM 1892 C C . LYS A 1 266 ? -3.186 14.100 -9.554 1.00 96.50 266 LYS A C 1
ATOM 1894 O O . LYS A 1 266 ? -3.421 14.517 -10.684 1.00 96.50 266 LYS A O 1
ATOM 1899 N N . LEU A 1 267 ? -4.030 13.342 -8.863 1.00 96.69 267 LEU A N 1
ATOM 1900 C CA . LEU A 1 267 ? -5.271 12.803 -9.412 1.00 96.69 267 LEU A CA 1
ATOM 1901 C C . LEU A 1 267 ? -6.530 13.275 -8.672 1.00 96.69 267 LEU A C 1
ATOM 1903 O O . LEU A 1 267 ? -7.628 12.854 -9.039 1.00 96.69 267 LEU A O 1
ATOM 1907 N N . GLY A 1 268 ? -6.404 14.125 -7.649 1.00 96.88 268 GLY A N 1
ATOM 1908 C CA . GLY A 1 268 ? -7.524 14.462 -6.775 1.00 96.88 268 GLY A CA 1
ATOM 1909 C C . GLY A 1 268 ? -8.107 13.200 -6.138 1.00 96.88 268 GLY A C 1
ATOM 1910 O O . GLY A 1 268 ? -7.379 12.366 -5.608 1.00 96.88 268 GLY A O 1
ATOM 1911 N N . ASP A 1 269 ? -9.421 13.025 -6.229 1.00 97.19 269 ASP A N 1
ATOM 1912 C CA . ASP A 1 269 ? -10.110 11.848 -5.698 1.00 97.19 269 ASP A CA 1
ATOM 1913 C C . ASP A 1 269 ? -10.192 10.674 -6.689 1.00 97.19 269 ASP A C 1
ATOM 1915 O O . ASP A 1 269 ? -10.774 9.642 -6.356 1.00 97.19 269 ASP A O 1
ATOM 1919 N N . ARG A 1 270 ? -9.623 10.785 -7.901 1.00 97.81 270 ARG A N 1
ATOM 1920 C CA . ARG A 1 270 ? -9.858 9.807 -8.978 1.00 97.81 270 ARG A CA 1
ATOM 1921 C C . ARG A 1 270 ? -9.470 8.385 -8.576 1.00 97.81 270 ARG A C 1
ATOM 1923 O O . ARG A 1 270 ? -10.228 7.465 -8.879 1.00 97.81 270 ARG A O 1
ATOM 1930 N N . TYR A 1 271 ? -8.350 8.190 -7.872 1.00 98.31 271 TYR A N 1
ATOM 1931 C CA . TYR A 1 271 ? -7.975 6.863 -7.364 1.00 98.31 271 TYR A CA 1
ATOM 1932 C C . TYR A 1 271 ? -9.033 6.323 -6.393 1.00 98.31 271 TYR A C 1
ATOM 1934 O O . TYR A 1 271 ? -9.498 5.201 -6.556 1.00 98.31 271 TYR A O 1
ATOM 1942 N N . ALA A 1 272 ? -9.478 7.131 -5.430 1.00 98.31 272 ALA A N 1
ATOM 1943 C CA . ALA A 1 272 ? -10.499 6.724 -4.467 1.00 98.31 272 ALA A CA 1
ATOM 1944 C C . ALA A 1 272 ? -11.877 6.504 -5.114 1.00 98.31 272 ALA A C 1
ATOM 1946 O O . ALA A 1 272 ? -12.653 5.676 -4.653 1.00 98.31 272 ALA A O 1
ATOM 1947 N N . ARG A 1 273 ? -12.195 7.238 -6.184 1.00 96.88 273 ARG A N 1
ATOM 1948 C CA . ARG A 1 273 ? -13.520 7.252 -6.813 1.00 96.88 273 ARG A CA 1
ATOM 1949 C C . ARG A 1 273 ? -13.709 6.194 -7.897 1.00 96.88 273 ARG A C 1
ATOM 1951 O O . ARG A 1 273 ? -14.824 5.722 -8.053 1.00 96.88 273 ARG A O 1
ATOM 1958 N N . THR A 1 274 ? -12.670 5.865 -8.667 1.00 96.19 274 THR A N 1
ATOM 1959 C CA . THR A 1 274 ? -12.834 5.165 -9.965 1.00 96.19 274 THR A CA 1
ATOM 1960 C C . THR A 1 274 ? -12.221 3.768 -10.029 1.00 96.19 274 THR A C 1
ATOM 1962 O O . THR A 1 274 ? -12.312 3.096 -11.050 1.00 96.19 274 THR A O 1
ATOM 1965 N N . THR A 1 275 ? -11.608 3.300 -8.944 1.00 96.94 275 THR A N 1
ATOM 1966 C CA . THR A 1 275 ? -10.878 2.022 -8.908 1.00 96.94 275 THR A CA 1
ATOM 1967 C C . THR A 1 275 ? -11.753 0.804 -8.591 1.00 96.94 275 THR A C 1
ATOM 1969 O O . THR A 1 275 ? -11.249 -0.317 -8.569 1.00 96.94 275 THR A O 1
ATOM 1972 N N . GLY A 1 276 ? -13.059 0.992 -8.365 1.00 95.69 276 GLY A N 1
ATOM 1973 C CA . GLY A 1 276 ? -14.026 -0.091 -8.138 1.00 95.69 276 GLY A CA 1
ATOM 1974 C C . GLY A 1 276 ? -14.170 -0.542 -6.678 1.00 95.69 276 GLY A C 1
ATOM 1975 O O . GLY A 1 276 ? -15.019 -1.378 -6.363 1.00 95.69 276 GLY A O 1
ATOM 1976 N N . TYR A 1 277 ? -13.342 -0.026 -5.762 1.00 98.00 277 TYR A N 1
ATOM 1977 C CA . TYR A 1 277 ? -13.398 -0.411 -4.348 1.00 98.00 277 TYR A CA 1
ATOM 1978 C C . TYR A 1 277 ? -14.707 0.017 -3.677 1.00 98.00 277 TYR A C 1
ATOM 1980 O O . TYR A 1 277 ? -15.226 -0.737 -2.858 1.00 98.00 277 TYR A O 1
ATOM 1988 N N . ASN A 1 278 ? -15.263 1.183 -4.023 1.00 97.50 278 ASN A N 1
ATOM 1989 C CA . ASN A 1 278 ? -16.481 1.702 -3.387 1.00 97.50 278 ASN A CA 1
ATOM 1990 C C . ASN A 1 278 ? -17.708 0.862 -3.764 1.00 97.50 278 ASN A C 1
ATOM 1992 O O . ASN A 1 278 ? -18.525 0.528 -2.911 1.00 97.50 278 ASN A O 1
ATOM 1996 N N . GLU A 1 279 ? -17.801 0.459 -5.028 1.00 94.94 279 GLU A N 1
ATOM 1997 C CA . GLU A 1 279 ? -18.841 -0.407 -5.585 1.00 94.94 279 GLU A CA 1
ATOM 1998 C C . GLU A 1 279 ? -18.820 -1.790 -4.927 1.00 94.94 279 GLU A C 1
ATOM 2000 O O . GLU A 1 279 ? -19.866 -2.340 -4.576 1.00 94.94 279 GLU A O 1
ATOM 2005 N N . ALA A 1 280 ? -17.625 -2.339 -4.700 1.00 94.88 280 ALA A N 1
ATOM 2006 C CA . ALA A 1 280 ? -17.450 -3.567 -3.933 1.00 94.88 280 ALA A CA 1
ATOM 2007 C C . ALA A 1 280 ? -17.789 -3.389 -2.448 1.00 94.88 280 ALA A C 1
ATOM 2009 O O . ALA A 1 280 ? -18.398 -4.268 -1.838 1.00 94.88 280 ALA A O 1
ATOM 2010 N N . ALA A 1 281 ? -17.420 -2.259 -1.860 1.00 96.75 281 ALA A N 1
ATOM 2011 C CA . ALA A 1 281 ? -17.591 -1.976 -0.445 1.00 96.75 281 ALA A CA 1
ATOM 2012 C C . ALA A 1 281 ? -19.050 -1.731 -0.031 1.00 96.75 281 ALA A C 1
ATOM 2014 O O . ALA A 1 281 ? -19.471 -2.230 1.021 1.00 96.75 281 ALA A O 1
ATOM 2015 N N . ALA A 1 282 ? -19.816 -1.016 -0.863 1.00 94.50 282 ALA A N 1
ATOM 2016 C CA . ALA A 1 282 ? -21.188 -0.582 -0.595 1.00 94.50 282 ALA A CA 1
ATOM 2017 C C . ALA A 1 282 ? -22.092 -1.737 -0.134 1.00 94.50 282 ALA A C 1
ATOM 2019 O O . ALA A 1 282 ? -22.697 -1.684 0.937 1.00 94.50 282 ALA A O 1
ATOM 2020 N N . SER A 1 283 ? -22.100 -2.837 -0.892 1.00 90.75 283 SER A N 1
ATOM 2021 C CA . SER A 1 283 ? -22.947 -4.008 -0.621 1.00 90.75 283 SER A CA 1
ATOM 2022 C C . SER A 1 283 ? -22.363 -4.977 0.416 1.00 90.75 283 SER A C 1
ATOM 2024 O O . SER A 1 283 ? -22.985 -5.990 0.732 1.00 90.75 283 SER A O 1
ATOM 2026 N N . ASN A 1 284 ? -21.157 -4.717 0.939 1.00 95.38 284 ASN A N 1
ATOM 2027 C CA . ASN A 1 284 ? -20.386 -5.702 1.708 1.00 95.38 284 ASN A CA 1
ATOM 2028 C C . ASN A 1 284 ? -19.953 -5.232 3.105 1.00 95.38 284 ASN A C 1
ATOM 2030 O O . ASN A 1 284 ? -19.229 -5.960 3.794 1.00 95.38 284 ASN A O 1
ATOM 2034 N N . ARG A 1 285 ? -20.446 -4.068 3.563 1.00 95.81 285 ARG A N 1
ATOM 2035 C CA . ARG A 1 285 ? -20.146 -3.494 4.892 1.00 95.81 285 ARG A CA 1
ATOM 2036 C C . ARG A 1 285 ? -18.641 -3.327 5.120 1.00 95.81 285 ARG A C 1
ATOM 2038 O O . ARG A 1 285 ? -18.087 -3.789 6.123 1.00 95.81 285 ARG A O 1
ATOM 2045 N N . ILE A 1 286 ? -17.984 -2.698 4.151 1.00 98.25 286 ILE A N 1
ATOM 2046 C CA . ILE A 1 286 ? -16.550 -2.404 4.176 1.00 98.25 286 ILE A CA 1
ATOM 2047 C C . ILE A 1 286 ? -16.391 -0.888 4.098 1.00 98.25 286 ILE A C 1
ATOM 2049 O O . ILE A 1 286 ? -16.802 -0.278 3.123 1.00 98.25 286 ILE A O 1
ATOM 2053 N N . ILE A 1 287 ? -15.802 -0.270 5.113 1.00 98.69 287 ILE A N 1
ATOM 2054 C CA . ILE A 1 287 ? -15.318 1.108 5.012 1.00 98.69 287 ILE A CA 1
ATOM 2055 C C . ILE A 1 287 ? -14.006 1.063 4.233 1.00 98.69 287 ILE A C 1
ATOM 2057 O O . ILE A 1 287 ? -13.137 0.254 4.567 1.00 98.69 287 ILE A O 1
ATOM 2061 N N . VAL A 1 288 ? -13.848 1.915 3.219 1.00 98.88 288 VAL A N 1
ATOM 2062 C CA . VAL A 1 288 ? -12.589 2.002 2.468 1.00 98.88 288 VAL A CA 1
ATOM 2063 C C . VAL A 1 288 ? -11.863 3.286 2.827 1.00 98.88 288 VAL A C 1
ATOM 2065 O O . VAL A 1 288 ? -12.356 4.380 2.572 1.00 98.88 288 VAL A O 1
ATOM 2068 N N . LEU A 1 289 ? -10.689 3.148 3.431 1.00 98.94 289 LEU A N 1
ATOM 2069 C CA . LEU A 1 289 ? -9.794 4.250 3.751 1.00 98.94 289 LEU A CA 1
ATOM 2070 C C . LEU A 1 289 ? -8.786 4.426 2.608 1.00 98.94 289 LEU A C 1
ATOM 2072 O O . LEU A 1 289 ? -8.128 3.465 2.209 1.00 98.94 289 LEU A O 1
ATOM 2076 N N . TYR A 1 290 ? -8.621 5.657 2.130 1.00 98.94 290 TYR A N 1
ATOM 2077 C CA . TYR A 1 290 ? -7.656 6.044 1.098 1.00 98.94 290 TYR A CA 1
ATOM 2078 C C . TYR A 1 290 ? -6.730 7.140 1.632 1.00 98.94 290 TYR A C 1
ATOM 2080 O O . TYR A 1 290 ? -6.910 8.325 1.317 1.00 98.94 290 TYR A O 1
ATOM 2088 N N . PRO A 1 291 ? -5.735 6.771 2.449 1.00 98.81 291 PRO A N 1
ATOM 2089 C CA . PRO A 1 291 ? -4.724 7.709 2.903 1.00 98.81 291 PRO A CA 1
ATOM 2090 C C . PRO A 1 291 ? -3.946 8.274 1.709 1.00 98.81 291 PRO A C 1
ATOM 2092 O O . PRO A 1 291 ? -3.827 7.604 0.680 1.00 98.81 291 PRO A O 1
ATOM 2095 N N . GLN A 1 292 ? -3.414 9.485 1.840 1.00 98.69 292 GLN A N 1
ATOM 2096 C CA . GLN A 1 292 ? -2.690 10.167 0.762 1.00 98.69 292 GLN A CA 1
ATOM 2097 C C . GLN A 1 292 ? -1.305 10.626 1.215 1.00 98.69 292 GLN A C 1
ATOM 2099 O O . GLN A 1 292 ? -1.144 11.125 2.330 1.00 98.69 292 GLN A O 1
ATOM 2104 N N . VAL A 1 293 ? -0.309 10.500 0.340 1.00 97.94 293 VAL A N 1
ATOM 2105 C CA . VAL A 1 293 ? 1.057 10.996 0.572 1.00 97.94 293 VAL A CA 1
ATOM 2106 C C . VAL A 1 293 ? 1.386 12.146 -0.372 1.00 97.94 293 VAL A C 1
ATOM 2108 O O . VAL A 1 293 ? 1.100 12.093 -1.569 1.00 97.94 293 VAL A O 1
ATOM 2111 N N . ALA A 1 294 ? 2.037 13.178 0.160 1.00 96.56 294 ALA A N 1
ATOM 2112 C CA . ALA A 1 294 ? 2.438 14.341 -0.612 1.00 96.56 294 ALA A CA 1
ATOM 2113 C C . ALA A 1 294 ? 3.784 14.108 -1.312 1.00 96.56 294 ALA A C 1
ATOM 2115 O O . ALA A 1 294 ? 4.665 13.393 -0.824 1.00 96.56 294 ALA A O 1
ATOM 2116 N N . ALA A 1 295 ? 3.986 14.777 -2.447 1.00 96.62 295 ALA A N 1
ATOM 2117 C CA . ALA A 1 295 ? 5.310 14.863 -3.047 1.00 96.62 295 ALA A CA 1
ATOM 2118 C C . ALA A 1 295 ? 6.245 15.722 -2.175 1.00 96.62 295 ALA A C 1
ATOM 2120 O O . ALA A 1 295 ? 5.844 16.744 -1.623 1.00 96.62 295 ALA A O 1
ATOM 2121 N N . SER A 1 296 ? 7.516 15.336 -2.099 1.00 94.38 296 SER A N 1
ATOM 2122 C CA . SER A 1 296 ? 8.567 16.072 -1.388 1.00 94.38 296 SER A CA 1
ATOM 2123 C C . SER A 1 296 ? 9.873 16.067 -2.182 1.00 94.38 296 SER A C 1
ATOM 2125 O O . SER A 1 296 ? 9.999 15.366 -3.184 1.00 94.38 296 SER A O 1
ATOM 2127 N N . SER A 1 297 ? 10.889 16.810 -1.737 1.00 92.56 297 SER A N 1
ATOM 2128 C CA . SER A 1 297 ? 12.202 16.823 -2.405 1.00 92.56 297 SER A CA 1
ATOM 2129 C C . SER A 1 297 ? 12.869 15.441 -2.458 1.00 92.56 297 SER A C 1
ATOM 2131 O O . SER A 1 297 ? 13.566 15.133 -3.420 1.00 92.56 297 SER A O 1
ATOM 2133 N N . ARG A 1 298 ? 12.630 14.590 -1.451 1.00 92.69 298 ARG A N 1
ATOM 2134 C CA . ARG A 1 298 ? 13.143 13.208 -1.384 1.00 92.69 298 ARG A CA 1
ATOM 2135 C C . ARG A 1 298 ? 12.208 12.181 -2.029 1.00 92.69 298 ARG A C 1
ATOM 2137 O O . ARG A 1 298 ? 12.613 11.042 -2.234 1.00 92.69 298 ARG A O 1
ATOM 2144 N N . ASN A 1 299 ? 10.979 12.584 -2.342 1.00 97.12 299 ASN A N 1
ATOM 2145 C CA . ASN A 1 299 ? 9.940 11.762 -2.952 1.00 97.12 299 ASN A CA 1
ATOM 2146 C C . ASN A 1 299 ? 9.097 12.609 -3.931 1.00 97.12 299 ASN A C 1
ATOM 2148 O O . ASN A 1 299 ? 7.932 12.915 -3.661 1.00 97.12 299 ASN A O 1
ATOM 2152 N N . PRO A 1 300 ? 9.662 13.030 -5.076 1.00 96.88 300 PRO A N 1
ATOM 2153 C CA . PRO A 1 300 ? 8.996 13.976 -5.979 1.00 96.88 300 PRO A CA 1
ATOM 2154 C C . PRO A 1 300 ? 7.763 13.386 -6.679 1.00 96.88 300 PRO A C 1
ATOM 2156 O O . PRO A 1 300 ? 6.949 14.123 -7.236 1.00 96.88 300 PRO A O 1
ATOM 2159 N N . LEU A 1 301 ? 7.619 12.057 -6.663 1.00 97.62 301 LEU A N 1
ATOM 2160 C CA . LEU A 1 301 ? 6.511 11.346 -7.294 1.00 97.62 301 LEU A CA 1
ATOM 2161 C C . LEU A 1 301 ? 5.345 11.071 -6.332 1.00 97.62 301 LEU A C 1
ATOM 2163 O O . LEU A 1 301 ? 4.338 10.526 -6.779 1.00 97.62 301 LEU A O 1
ATOM 2167 N N . GLY A 1 302 ? 5.456 11.428 -5.045 1.00 97.81 302 GLY A N 1
ATOM 2168 C CA . GLY A 1 302 ? 4.415 11.142 -4.050 1.00 97.81 302 GLY A CA 1
ATOM 2169 C C . GLY A 1 302 ? 4.158 9.638 -3.903 1.00 97.81 302 GLY A C 1
ATOM 2170 O O . GLY A 1 302 ? 3.022 9.182 -3.976 1.00 97.81 302 GLY A O 1
ATOM 2171 N N . CYS A 1 303 ? 5.223 8.843 -3.811 1.00 98.62 303 CYS A N 1
ATOM 2172 C CA . CYS A 1 303 ? 5.148 7.409 -3.539 1.00 98.62 303 CYS A CA 1
ATOM 2173 C C . CYS A 1 303 ? 4.995 7.130 -2.040 1.00 98.62 303 CYS A C 1
ATOM 2175 O O . CYS A 1 303 ? 5.474 7.908 -1.224 1.00 98.62 303 CYS A O 1
ATOM 2177 N N . TRP A 1 304 ? 4.434 5.983 -1.667 1.00 98.88 304 TRP A N 1
ATOM 2178 C CA . TRP A 1 304 ? 4.570 5.484 -0.295 1.00 98.88 304 TRP A CA 1
ATOM 2179 C C . TRP A 1 304 ? 6.022 5.119 0.027 1.00 98.88 304 TRP A C 1
ATOM 2181 O O . TRP A 1 304 ? 6.794 4.779 -0.873 1.00 98.88 304 TRP A O 1
ATOM 2191 N N . ASP A 1 305 ? 6.395 5.184 1.303 1.00 98.75 305 ASP A N 1
ATOM 2192 C CA . ASP A 1 305 ? 7.755 4.930 1.757 1.00 98.75 305 ASP A CA 1
ATOM 2193 C C . ASP A 1 305 ? 8.070 3.433 1.793 1.00 98.75 305 ASP A C 1
ATOM 2195 O O . ASP A 1 305 ? 7.644 2.688 2.676 1.00 98.75 305 ASP A O 1
ATOM 2199 N N . PHE A 1 306 ? 8.851 3.002 0.806 1.00 98.50 306 PHE A N 1
ATOM 2200 C CA . PHE A 1 306 ? 9.434 1.664 0.743 1.00 98.50 306 PHE A CA 1
ATOM 2201 C C . PHE A 1 306 ? 10.965 1.701 0.655 1.00 98.50 306 PHE A C 1
ATOM 2203 O O . PHE A 1 306 ? 11.587 0.706 0.279 1.00 98.50 306 PHE A O 1
ATOM 2210 N N . TRP A 1 307 ? 11.576 2.855 0.960 1.00 97.88 307 TRP A N 1
ATOM 2211 C CA . TRP A 1 307 ? 13.030 3.047 0.892 1.00 97.88 307 TRP A CA 1
ATOM 2212 C C . TRP A 1 307 ? 13.616 3.946 1.984 1.00 97.88 307 TRP A C 1
ATOM 2214 O O . TRP A 1 307 ? 14.808 4.249 1.948 1.00 97.88 307 TRP A O 1
ATOM 2224 N N . GLY A 1 308 ? 12.813 4.364 2.959 1.00 97.50 308 GLY A N 1
ATOM 2225 C CA . GLY A 1 308 ? 13.268 5.061 4.151 1.00 97.50 308 GLY A CA 1
ATOM 2226 C C . GLY A 1 308 ? 13.308 6.576 4.078 1.00 97.50 308 GLY A C 1
ATOM 2227 O O . GLY A 1 308 ? 14.000 7.194 4.886 1.00 97.50 308 GLY A O 1
ATOM 2228 N N . TYR A 1 309 ? 12.623 7.210 3.125 1.00 97.31 309 TYR A N 1
ATOM 2229 C CA . TYR A 1 309 ? 12.724 8.666 2.987 1.00 97.31 309 TYR A CA 1
ATOM 2230 C C . TYR A 1 309 ? 12.066 9.434 4.147 1.00 97.31 309 TYR A C 1
ATOM 2232 O O . TYR A 1 309 ? 12.408 10.601 4.363 1.00 97.31 309 TYR A O 1
ATOM 2240 N N . THR A 1 310 ? 11.166 8.784 4.895 1.00 96.88 310 THR A N 1
ATOM 2241 C CA . THR A 1 310 ? 10.531 9.328 6.108 1.00 96.88 310 THR A CA 1
ATOM 2242 C C . THR A 1 310 ? 11.379 9.136 7.373 1.00 96.88 310 THR A C 1
ATOM 2244 O O . THR A 1 310 ? 11.110 9.770 8.390 1.00 96.88 310 THR A O 1
ATOM 2247 N N . ALA A 1 311 ? 12.464 8.352 7.306 1.00 93.69 311 ALA A N 1
ATOM 2248 C CA . ALA A 1 311 ? 13.396 8.100 8.409 1.00 93.69 311 ALA A CA 1
ATOM 2249 C C . ALA A 1 311 ? 14.846 8.495 8.043 1.00 93.69 311 ALA A C 1
ATOM 2251 O O . ALA A 1 311 ? 15.741 7.652 8.003 1.00 93.69 311 ALA A O 1
ATOM 2252 N N . PRO A 1 312 ? 15.127 9.785 7.782 1.00 88.19 312 PRO A N 1
ATOM 2253 C CA . PRO A 1 312 ? 16.384 10.216 7.166 1.00 88.19 312 PRO A CA 1
ATOM 2254 C C . PRO A 1 312 ? 17.600 10.240 8.099 1.00 88.19 312 PRO A C 1
ATOM 2256 O O . PRO A 1 312 ? 18.689 10.589 7.648 1.00 88.19 312 PRO A O 1
ATOM 2259 N N . ALA A 1 313 ? 17.418 9.937 9.387 1.00 90.31 313 ALA A N 1
ATOM 2260 C CA . ALA A 1 313 ? 18.500 9.946 10.369 1.00 90.31 313 ALA A CA 1
ATOM 2261 C C . ALA A 1 313 ? 19.552 8.861 10.081 1.00 90.31 313 ALA A C 1
ATOM 2263 O O . ALA A 1 313 ? 20.739 9.096 10.291 1.00 90.31 313 ALA A O 1
ATOM 2264 N N . ASP A 1 314 ? 19.125 7.712 9.549 1.00 89.62 314 ASP A N 1
ATOM 2265 C CA . ASP A 1 314 ? 20.003 6.638 9.089 1.00 89.62 314 ASP A CA 1
ATOM 2266 C C . ASP A 1 314 ? 19.610 6.249 7.663 1.00 89.62 314 ASP A C 1
ATOM 2268 O O . ASP A 1 314 ? 18.623 5.560 7.436 1.00 89.62 314 ASP A O 1
ATOM 2272 N N . THR A 1 315 ? 20.380 6.712 6.681 1.00 88.31 315 THR A N 1
ATOM 2273 C CA . THR A 1 315 ? 20.099 6.434 5.263 1.00 88.31 315 THR A CA 1
ATOM 2274 C C . THR A 1 315 ? 20.595 5.065 4.799 1.00 88.31 315 THR A C 1
ATOM 2276 O O . THR A 1 315 ? 20.224 4.633 3.708 1.00 88.31 315 THR A O 1
ATOM 2279 N N . LEU A 1 316 ? 21.407 4.373 5.605 1.00 89.38 316 LEU A N 1
ATOM 2280 C CA . LEU A 1 316 ? 21.892 3.022 5.316 1.00 89.38 316 LEU A CA 1
ATOM 2281 C C . LEU A 1 316 ? 20.924 1.963 5.850 1.00 89.38 316 LEU A C 1
ATOM 2283 O O . LEU A 1 316 ? 20.703 0.947 5.187 1.00 89.38 316 LEU A O 1
ATOM 2287 N N . HIS A 1 317 ? 20.312 2.223 7.006 1.00 92.19 317 HIS A N 1
ATOM 2288 C CA . HIS A 1 317 ? 19.347 1.335 7.658 1.00 92.19 317 HIS A CA 1
ATOM 2289 C C . HIS A 1 317 ? 18.062 2.063 8.097 1.00 92.19 317 HIS A C 1
ATOM 2291 O O . HIS A 1 317 ? 17.662 1.966 9.262 1.00 92.19 317 HIS A O 1
ATOM 2297 N N . PRO A 1 318 ? 17.378 2.779 7.187 1.00 95.88 318 PRO A N 1
ATOM 2298 C CA . PRO A 1 318 ? 16.207 3.555 7.550 1.00 95.88 318 PRO A CA 1
ATOM 2299 C C . PRO A 1 318 ? 15.033 2.656 7.939 1.00 95.88 318 PRO A C 1
ATOM 2301 O O . PRO A 1 318 ? 14.851 1.553 7.413 1.00 95.88 318 PRO A O 1
ATOM 2304 N N . ASP A 1 319 ? 14.184 3.167 8.825 1.00 96.31 319 ASP A N 1
ATOM 2305 C CA . ASP A 1 319 ? 12.946 2.496 9.199 1.00 96.31 319 ASP A CA 1
ATOM 2306 C C . ASP A 1 319 ? 11.779 2.911 8.298 1.00 96.31 319 ASP A C 1
ATOM 2308 O O . ASP A 1 319 ? 11.238 4.005 8.419 1.00 96.31 319 ASP A O 1
ATOM 2312 N N . PHE A 1 320 ? 11.375 2.005 7.415 1.00 97.56 320 PHE A N 1
ATOM 2313 C CA . PHE A 1 320 ? 10.176 2.128 6.577 1.00 97.56 320 PHE A CA 1
ATOM 2314 C C . PHE A 1 320 ? 9.273 0.890 6.681 1.00 97.56 320 PHE A C 1
ATOM 2316 O O . PHE A 1 320 ? 8.343 0.721 5.902 1.00 97.56 320 PHE A O 1
ATOM 2323 N N . TYR A 1 321 ? 9.568 -0.018 7.615 1.00 98.00 321 TYR A N 1
ATOM 2324 C CA . TYR A 1 321 ? 8.946 -1.341 7.680 1.00 98.00 321 TYR A CA 1
ATOM 2325 C C . TYR A 1 321 ? 8.320 -1.650 9.037 1.00 98.00 321 TYR A C 1
ATOM 2327 O O . TYR A 1 321 ? 7.458 -2.524 9.108 1.00 98.00 321 TYR A O 1
ATOM 2335 N N . SER A 1 322 ? 8.759 -0.996 10.116 1.00 98.56 322 SER A N 1
ATOM 2336 C CA . SER A 1 322 ? 8.296 -1.308 11.467 1.00 98.56 322 SER A CA 1
ATOM 2337 C C . SER A 1 322 ? 6.909 -0.733 11.741 1.00 98.56 322 SER A C 1
ATOM 2339 O O . SER A 1 322 ? 6.402 0.107 11.000 1.00 98.56 322 SER A O 1
ATOM 2341 N N . LYS A 1 323 ? 6.298 -1.121 12.861 1.00 98.69 323 LYS A N 1
ATOM 2342 C CA . LYS A 1 323 ? 5.072 -0.475 13.352 1.00 98.69 323 LYS A CA 1
ATOM 2343 C C . LYS A 1 323 ? 5.261 1.012 13.683 1.00 98.69 323 LYS A C 1
ATOM 2345 O O . LYS A 1 323 ? 4.281 1.749 13.711 1.00 98.69 323 LYS A O 1
ATOM 2350 N N . GLN A 1 324 ? 6.495 1.434 13.958 1.00 97.81 324 GLN A N 1
ATOM 2351 C CA . GLN A 1 324 ? 6.856 2.808 14.306 1.00 97.81 324 GLN A CA 1
ATOM 2352 C C . GLN A 1 324 ? 7.286 3.640 13.093 1.00 97.81 324 GLN A C 1
ATOM 2354 O O . GLN A 1 324 ? 7.462 4.849 13.241 1.00 97.81 324 GLN A O 1
ATOM 2359 N N . ALA A 1 325 ? 7.436 3.035 11.907 1.00 98.38 325 ALA A N 1
ATOM 2360 C CA . ALA A 1 325 ? 7.718 3.784 10.689 1.00 98.38 325 ALA A CA 1
ATOM 2361 C C . ALA A 1 325 ? 6.648 4.885 10.505 1.00 98.38 325 ALA A C 1
ATOM 2363 O O . ALA A 1 325 ? 5.459 4.585 10.659 1.00 98.38 325 ALA A O 1
ATOM 2364 N N . PRO A 1 326 ? 7.018 6.141 10.185 1.00 98.31 326 PRO A N 1
ATOM 2365 C CA . PRO A 1 326 ? 6.094 7.277 10.261 1.00 98.31 326 PRO A CA 1
ATOM 2366 C C . PRO A 1 326 ? 4.762 7.061 9.532 1.00 98.31 326 PRO A C 1
ATOM 2368 O O . PRO A 1 326 ? 3.695 7.281 10.106 1.00 98.31 326 PRO A O 1
ATOM 2371 N N . GLN A 1 327 ? 4.802 6.550 8.298 1.00 98.75 327 GLN A N 1
ATOM 2372 C CA . GLN A 1 327 ? 3.583 6.258 7.538 1.00 98.75 327 GLN A CA 1
ATOM 2373 C C . GLN A 1 327 ? 2.768 5.121 8.154 1.00 98.75 327 GLN A C 1
ATOM 2375 O O . GLN A 1 327 ? 1.557 5.252 8.289 1.00 98.75 327 GLN A O 1
ATOM 2380 N N . HIS A 1 328 ? 3.409 4.036 8.591 1.00 98.81 328 HIS A N 1
ATOM 2381 C CA . HIS A 1 328 ? 2.725 2.928 9.260 1.00 98.81 328 HIS A CA 1
ATOM 2382 C C . HIS A 1 328 ? 1.990 3.385 10.524 1.00 98.81 328 HIS A C 1
ATOM 2384 O O . HIS A 1 328 ? 0.819 3.051 10.706 1.00 98.81 328 HIS A O 1
ATOM 2390 N N . ALA A 1 329 ? 2.652 4.177 11.368 1.00 98.75 329 ALA A N 1
ATOM 2391 C CA . ALA A 1 329 ? 2.063 4.718 12.586 1.00 98.75 329 ALA A CA 1
ATOM 2392 C C . ALA A 1 329 ? 0.859 5.622 12.276 1.00 98.75 329 ALA A C 1
ATOM 2394 O O . ALA A 1 329 ? -0.190 5.493 12.910 1.00 98.75 329 ALA A O 1
ATOM 2395 N N . ALA A 1 330 ? 0.967 6.480 11.258 1.00 98.81 330 ALA A N 1
ATOM 2396 C CA . ALA A 1 330 ? -0.133 7.340 10.836 1.00 98.81 330 ALA A CA 1
ATOM 2397 C C . ALA A 1 330 ? -1.353 6.528 10.365 1.00 98.81 330 ALA A C 1
ATOM 2399 O O . ALA A 1 330 ? -2.472 6.776 10.819 1.00 98.81 330 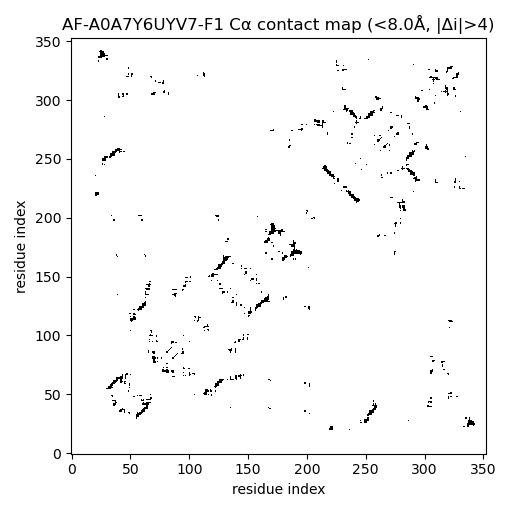ALA A O 1
ATOM 2400 N N . ILE A 1 331 ? -1.147 5.497 9.533 1.00 98.81 331 ILE A N 1
ATOM 2401 C CA . ILE A 1 331 ? -2.235 4.614 9.081 1.00 98.81 331 ILE A CA 1
ATOM 2402 C C . ILE A 1 331 ? -2.852 3.843 10.249 1.00 98.81 331 ILE A C 1
ATOM 2404 O O . ILE A 1 331 ? -4.076 3.757 10.352 1.00 98.81 331 ILE A O 1
ATOM 2408 N N . ALA A 1 332 ? -2.034 3.315 11.162 1.00 98.75 332 ALA A N 1
ATOM 2409 C CA . ALA A 1 332 ? -2.523 2.626 12.353 1.00 98.75 332 ALA A CA 1
ATOM 2410 C C . ALA A 1 332 ? -3.396 3.547 13.227 1.00 98.75 332 ALA A C 1
ATOM 2412 O O . ALA A 1 332 ? -4.432 3.115 13.735 1.00 98.75 332 ALA A O 1
ATOM 2413 N N . ASN A 1 333 ? -3.039 4.828 13.341 1.00 98.69 333 ASN A N 1
ATOM 2414 C CA . ASN A 1 333 ? -3.835 5.817 14.065 1.00 98.69 333 ASN A CA 1
ATOM 2415 C C . ASN A 1 333 ? -5.150 6.162 13.346 1.00 98.69 333 ASN A C 1
ATOM 2417 O O . ASN A 1 333 ? -6.177 6.311 14.011 1.00 98.69 333 ASN A O 1
ATOM 2421 N N . MET A 1 334 ? -5.170 6.215 12.009 1.00 98.81 334 MET A N 1
ATOM 2422 C CA . MET A 1 334 ? -6.418 6.361 11.243 1.00 98.81 334 MET A CA 1
ATOM 2423 C C . MET A 1 334 ? -7.344 5.151 11.436 1.00 98.81 334 MET A C 1
ATOM 2425 O O . MET A 1 334 ? -8.541 5.313 11.666 1.00 98.81 334 MET A O 1
ATOM 2429 N N . LEU A 1 335 ? -6.796 3.932 11.409 1.00 98.75 335 LEU A N 1
ATOM 2430 C CA . LEU A 1 335 ? -7.548 2.701 11.675 1.00 98.75 335 LEU A CA 1
ATOM 2431 C C . LEU A 1 335 ? -8.109 2.667 13.098 1.00 98.75 335 LEU A C 1
ATOM 2433 O O . LEU A 1 335 ? -9.276 2.317 13.296 1.00 98.75 335 LEU A O 1
ATOM 2437 N N . LYS A 1 336 ? -7.303 3.080 14.085 1.00 98.44 336 LYS A N 1
ATOM 2438 C CA . LYS A 1 336 ? -7.759 3.256 15.466 1.00 98.44 336 LYS A CA 1
ATOM 2439 C C . LYS A 1 336 ? -8.932 4.230 15.513 1.00 98.44 336 LYS A C 1
ATOM 2441 O O . LYS A 1 336 ? -9.957 3.889 16.092 1.00 98.44 336 LYS A O 1
ATOM 2446 N N . ARG A 1 337 ? -8.821 5.386 14.850 1.00 98.38 337 ARG A N 1
ATOM 2447 C CA . ARG A 1 337 ? -9.888 6.390 14.802 1.00 98.38 337 ARG A CA 1
ATOM 2448 C C . ARG A 1 337 ? -11.186 5.839 14.206 1.00 98.38 337 ARG A C 1
ATOM 2450 O O . ARG A 1 337 ? -12.245 6.032 14.789 1.00 98.38 337 ARG A O 1
ATOM 2457 N N . LEU A 1 338 ? -11.120 5.103 13.098 1.00 97.94 338 LEU A N 1
ATOM 2458 C CA . LEU A 1 338 ? -12.302 4.466 12.496 1.00 97.94 338 LEU A CA 1
ATOM 2459 C C . LEU A 1 338 ? -12.964 3.430 13.425 1.00 97.94 338 LEU A C 1
ATOM 2461 O O . LEU A 1 338 ? -14.180 3.230 13.363 1.00 97.94 338 LEU A O 1
ATOM 2465 N N . SER A 1 339 ? -12.169 2.783 14.278 1.00 97.25 339 SER A N 1
ATOM 2466 C CA . SER A 1 339 ? -12.609 1.729 15.202 1.00 97.25 339 SER A CA 1
ATOM 2467 C C . SER A 1 339 ? -13.148 2.262 16.533 1.00 97.25 339 SER A C 1
ATOM 2469 O O . SER A 1 339 ? -13.768 1.515 17.287 1.00 97.25 339 SER A O 1
ATOM 2471 N N . GLU A 1 340 ? -12.924 3.541 16.842 1.00 96.75 340 GLU A N 1
ATOM 2472 C CA . GLU A 1 340 ? -13.487 4.183 18.031 1.00 96.75 340 GLU A CA 1
ATOM 2473 C C . GLU A 1 340 ? -15.020 4.192 17.988 1.00 96.75 340 GLU A C 1
ATOM 2475 O O . GLU A 1 340 ? -15.649 4.076 16.932 1.00 96.75 340 GLU A O 1
ATOM 2480 N N . THR A 1 341 ? -15.639 4.322 19.159 1.00 92.88 341 THR A N 1
ATOM 2481 C CA . THR A 1 341 ? -17.094 4.345 19.299 1.00 92.88 341 THR A CA 1
ATOM 2482 C C . THR A 1 341 ? -17.697 5.487 18.485 1.00 92.88 341 THR A C 1
ATOM 2484 O O . THR A 1 341 ? -17.175 6.604 18.477 1.00 92.88 341 THR A O 1
ATOM 2487 N N . ARG A 1 342 ? -18.826 5.214 17.817 1.00 88.94 342 ARG A N 1
ATOM 2488 C CA . ARG A 1 342 ? -19.575 6.248 17.091 1.00 88.94 342 ARG A CA 1
ATOM 2489 C C . ARG A 1 342 ? -19.929 7.395 18.044 1.00 88.94 342 ARG A C 1
ATOM 2491 O O . ARG A 1 342 ? -20.363 7.113 19.165 1.00 88.94 342 ARG A O 1
ATOM 2498 N N . PRO A 1 343 ? -19.809 8.661 17.613 1.00 79.44 343 PRO A N 1
ATOM 2499 C CA . PRO A 1 343 ? -20.378 9.774 18.359 1.00 79.44 343 PRO A CA 1
ATOM 2500 C C . PRO A 1 343 ? -21.879 9.534 18.561 1.00 79.44 343 PRO A C 1
ATOM 2502 O O . PRO A 1 343 ? -22.585 9.205 17.607 1.00 79.44 343 PRO A O 1
ATOM 2505 N N . SER A 1 344 ? -22.371 9.668 19.795 1.00 71.25 344 SER A N 1
ATOM 2506 C CA . SER A 1 344 ? -23.817 9.620 20.035 1.00 71.25 344 SER A CA 1
ATOM 2507 C C . SER A 1 344 ? -24.476 10.832 19.362 1.00 71.25 344 SER A C 1
ATOM 2509 O O . SER A 1 344 ? -23.924 11.930 19.475 1.00 71.25 344 SER A O 1
ATOM 2511 N N . PRO A 1 345 ? -25.651 10.683 18.720 1.00 60.88 345 PRO A N 1
ATOM 2512 C CA . PRO A 1 345 ? -26.418 11.814 18.190 1.00 60.88 345 PRO A CA 1
ATOM 2513 C C . PRO A 1 345 ? -26.695 12.915 19.231 1.00 60.88 345 PRO A C 1
ATOM 2515 O O . PRO A 1 345 ? -26.861 14.071 18.853 1.00 60.88 345 PRO A O 1
ATOM 2518 N N . ASP A 1 346 ? -26.690 12.561 20.523 1.00 57.16 346 ASP A N 1
ATOM 2519 C CA . ASP A 1 346 ? -26.997 13.447 21.655 1.00 57.16 346 ASP A CA 1
ATOM 2520 C C . ASP A 1 346 ? -25.760 14.048 22.355 1.00 57.16 346 ASP A C 1
ATOM 2522 O O . ASP A 1 346 ? -25.894 14.712 23.382 1.00 57.16 346 ASP A O 1
ATOM 2526 N N . GLN A 1 347 ? -24.539 13.821 21.856 1.00 50.34 347 GLN A N 1
ATOM 2527 C CA . GLN A 1 347 ? -23.342 14.445 22.437 1.00 50.34 347 GLN A CA 1
ATOM 2528 C C . GLN A 1 347 ? -23.201 15.888 21.918 1.00 50.34 347 GLN A C 1
ATOM 2530 O O . GLN A 1 347 ? -23.093 16.085 20.702 1.00 50.34 347 GLN A O 1
ATOM 2535 N N . PRO A 1 348 ? -23.182 16.913 22.797 1.00 46.94 348 PRO A N 1
ATOM 2536 C CA . PRO A 1 348 ? -22.866 18.275 22.387 1.00 46.94 348 PRO A CA 1
ATOM 2537 C C . PRO A 1 348 ? -21.501 18.286 21.701 1.00 46.94 348 PRO A C 1
ATOM 2539 O O . PRO A 1 348 ? -20.551 17.688 22.203 1.00 46.94 348 PRO A O 1
ATOM 2542 N N . LYS A 1 349 ? -21.388 18.966 20.556 1.00 46.69 349 LYS A N 1
ATOM 2543 C CA . LYS A 1 349 ? -20.079 19.238 19.953 1.00 46.69 349 LYS A CA 1
ATOM 2544 C C . LYS A 1 349 ? -19.257 20.004 20.989 1.00 46.69 349 LYS A C 1
ATOM 2546 O O . LYS A 1 349 ? -19.652 21.111 21.352 1.00 46.69 349 LYS A O 1
ATOM 2551 N N . GLU A 1 350 ? -18.171 19.407 21.477 1.00 42.03 350 GLU A N 1
ATOM 2552 C CA . GLU A 1 350 ? -17.241 20.078 22.387 1.00 42.03 350 GLU A CA 1
ATOM 2553 C C . GLU A 1 350 ? -16.845 21.441 21.795 1.00 42.03 350 GLU A C 1
ATOM 2555 O O . GLU A 1 350 ? -16.544 21.525 20.594 1.00 42.03 350 GLU A O 1
ATOM 2560 N N . PRO A 1 351 ? -16.897 22.526 22.588 1.00 42.28 351 PRO A N 1
ATOM 2561 C CA . PRO A 1 351 ? -16.414 23.813 22.131 1.00 42.28 351 PRO A CA 1
ATOM 2562 C C . PRO A 1 351 ? -14.913 23.688 21.870 1.00 42.28 351 PRO A C 1
ATOM 2564 O O . PRO A 1 351 ? -14.163 23.192 22.706 1.00 42.28 351 PRO A O 1
ATOM 2567 N N . LYS A 1 352 ? -14.489 24.116 20.681 1.00 46.44 352 LYS A N 1
ATOM 2568 C CA . LYS A 1 352 ? -13.070 24.281 20.376 1.00 46.44 352 LYS A CA 1
ATOM 2569 C C . LYS A 1 352 ? -12.527 25.382 21.288 1.00 46.44 352 LYS A C 1
ATOM 2571 O O . LYS A 1 352 ? -12.970 26.524 21.148 1.00 46.44 352 LYS A O 1
ATOM 2576 N N . GLU A 1 353 ? -11.641 25.020 22.211 1.00 41.41 353 GLU A N 1
ATOM 2577 C CA . GLU A 1 353 ? -10.719 25.963 22.859 1.00 41.41 353 GLU A CA 1
ATOM 2578 C C . GLU A 1 353 ? -9.695 26.496 21.849 1.00 41.41 353 GLU A C 1
ATOM 2580 O O . GLU A 1 353 ? -9.296 25.735 20.933 1.00 41.41 353 GLU A O 1
#

Secondary structure (DSSP, 8-state):
------------------PPPPPPPP----GGGEEEEEETHHHHHHHHHHHHTTTTEEEEEEES---TTGGGGGTTS-HHHHHTTTTTS--TT-S--HHHHHHHHHHHHHTTSS--GGGGTT-EEEEE--TT-SSS-HHHHHHHHHHHHHTT--GGGEEEE--S---SSEEE--TTSEETT---TT-EEE-S--HHHHHHHHHHSSPPPPPSS-SEEEEEEE-GGG-TTS-S-B-SEEEEEEEGGGGTS--EEEEEE--TT-SHHHHTTHHHHHSSHHHHHHTTTEEEEE--B--BTTBTT----SSSTT-TT-SSS--SSSTTSHHHHHHHHHHHHHHSPPPPTTS------

Foldseek 3Di:
DDDDDDDDDDDDDDDDPPDDFAAQAAQLADQQQEEEEEAALSLQVRQLLCFQELNRHQAYHRHLFAHHLFLLLDPPDFSLRSSQEQRWPDPDPGHGALVSNLVVSCVCCVVVQGPDLVSLQRHQYHFEDACLENTHHVVRSVSNQVNSVVSNNDPLRYHYYYPHNAYRAQEDQDPPADDRNDDDPPRYHRSNDLNLLVRCCSRPNDADDFDPDQAWDWGKHALCVLQVVCLQQWDRIWIKTFAPVSNPDHAYEYEYEYAFLNFCVRPNCCCVPPSCNRRRCNRHRYMYIYTFHDADPSRNRRRGDSRQPSQPPDRSDHDRRGCVRSNNSSVVVSSVNHSDDGDDPPDPDPDDD

Mean predicted aligned error: 5.91 Å